Protein AF-A0A3L7U6W1-F1 (afdb_monomer_lite)

Structure (mmCIF, N/CA/C/O backbone):
data_AF-A0A3L7U6W1-F1
#
_entry.id   AF-A0A3L7U6W1-F1
#
loop_
_atom_site.group_PDB
_atom_site.id
_atom_site.type_symbol
_atom_site.label_atom_id
_atom_site.label_alt_id
_atom_site.label_comp_id
_atom_site.label_asym_id
_atom_site.label_entity_id
_atom_site.label_seq_id
_atom_site.pdbx_PDB_ins_code
_atom_site.Cartn_x
_atom_site.Cartn_y
_atom_site.Cartn_z
_atom_site.occupancy
_atom_site.B_iso_or_equiv
_atom_site.auth_seq_id
_atom_site.auth_comp_id
_atom_site.auth_asym_id
_atom_site.auth_atom_id
_atom_site.pdbx_PDB_model_num
ATOM 1 N N . MET A 1 1 ? 53.110 10.842 3.097 1.00 33.56 1 MET A N 1
ATOM 2 C CA . MET A 1 1 ? 52.884 10.777 1.639 1.00 33.56 1 MET A CA 1
ATOM 3 C C . MET A 1 1 ? 51.856 9.676 1.442 1.00 33.56 1 MET A C 1
ATOM 5 O O . MET A 1 1 ? 52.177 8.531 1.708 1.00 33.56 1 MET A O 1
ATOM 9 N N . TRP A 1 2 ? 50.592 10.032 1.213 1.00 34.84 2 TRP A N 1
ATOM 10 C CA . TRP A 1 2 ? 49.479 9.076 1.229 1.00 34.84 2 TRP A CA 1
ATOM 11 C C . TRP A 1 2 ? 49.494 8.259 -0.066 1.00 34.84 2 TRP A C 1
ATOM 13 O O . TRP A 1 2 ? 49.250 8.805 -1.141 1.00 34.84 2 TRP A O 1
ATOM 23 N N . GLU A 1 3 ? 49.845 6.980 0.036 1.00 39.75 3 GLU A N 1
ATOM 24 C CA . GLU A 1 3 ? 49.881 6.051 -1.092 1.00 39.75 3 GLU A CA 1
ATOM 25 C C . GLU A 1 3 ? 48.458 5.775 -1.594 1.00 39.75 3 GLU A C 1
ATOM 27 O O . GLU A 1 3 ? 47.601 5.240 -0.889 1.00 39.75 3 GLU A O 1
ATOM 32 N N . TYR A 1 4 ? 48.198 6.165 -2.841 1.00 46.78 4 TYR A N 1
ATOM 33 C CA . TYR A 1 4 ? 47.002 5.777 -3.575 1.00 46.78 4 TYR A CA 1
ATOM 34 C C . TYR A 1 4 ? 47.103 4.289 -3.935 1.00 46.78 4 TYR A C 1
ATOM 36 O O . TYR A 1 4 ? 47.805 3.910 -4.872 1.00 46.78 4 TYR A O 1
ATOM 44 N N . HIS A 1 5 ? 46.381 3.431 -3.215 1.00 43.03 5 HIS A N 1
ATOM 45 C CA . HIS A 1 5 ? 46.199 2.035 -3.610 1.00 43.03 5 HIS A CA 1
ATOM 46 C C . HIS A 1 5 ? 45.215 1.933 -4.790 1.00 43.03 5 HIS A C 1
ATOM 48 O O . HIS A 1 5 ? 44.022 1.668 -4.615 1.00 43.03 5 HIS A O 1
ATOM 54 N N . ASP A 1 6 ? 45.715 2.106 -6.015 1.00 54.59 6 ASP A N 1
ATOM 55 C CA . ASP A 1 6 ? 45.001 1.752 -7.249 1.00 54.59 6 ASP A CA 1
ATOM 56 C C . ASP A 1 6 ? 45.091 0.234 -7.499 1.00 54.59 6 ASP A C 1
ATOM 58 O O . ASP A 1 6 ? 45.795 -0.275 -8.370 1.00 54.59 6 ASP A O 1
ATOM 62 N N . GLY A 1 7 ? 44.362 -0.529 -6.684 1.00 49.72 7 GLY A N 1
ATOM 63 C CA . GLY A 1 7 ? 44.197 -1.967 -6.873 1.00 49.72 7 GLY A CA 1
ATOM 64 C C . GLY A 1 7 ? 43.181 -2.282 -7.975 1.00 49.72 7 GLY A C 1
ATOM 65 O O . GLY A 1 7 ? 42.085 -1.719 -8.008 1.00 49.72 7 GLY A O 1
ATOM 66 N N . ARG A 1 8 ? 43.482 -3.269 -8.832 1.00 55.50 8 ARG A N 1
ATOM 67 C CA . ARG A 1 8 ? 42.534 -3.848 -9.812 1.00 55.50 8 ARG A CA 1
ATOM 68 C C . ARG A 1 8 ? 41.198 -4.268 -9.180 1.00 55.50 8 ARG A C 1
ATOM 70 O O . ARG A 1 8 ? 40.168 -4.186 -9.839 1.00 55.50 8 ARG A O 1
ATOM 77 N N . ILE A 1 9 ? 41.209 -4.646 -7.900 1.00 57.00 9 ILE A N 1
ATOM 78 C CA . ILE A 1 9 ? 40.016 -4.962 -7.102 1.00 57.00 9 ILE A CA 1
ATOM 79 C C . ILE A 1 9 ? 39.192 -3.700 -6.817 1.00 57.00 9 ILE A C 1
ATOM 81 O O . ILE A 1 9 ? 37.985 -3.719 -7.014 1.00 57.00 9 ILE A O 1
ATOM 85 N N . CYS A 1 10 ? 39.815 -2.576 -6.453 1.00 53.12 10 CYS A N 1
ATOM 86 C CA . CYS A 1 10 ? 39.125 -1.294 -6.275 1.00 53.12 10 CYS A CA 1
ATOM 87 C C . CYS A 1 10 ? 38.549 -0.767 -7.600 1.00 53.12 10 CYS A C 1
ATOM 89 O O . CYS A 1 10 ? 37.440 -0.238 -7.626 1.00 53.12 10 CYS A O 1
ATOM 91 N N . ALA A 1 11 ? 39.252 -0.955 -8.721 1.00 56.72 11 ALA A N 1
ATOM 92 C CA . ALA A 1 11 ? 38.746 -0.616 -10.053 1.00 56.72 11 ALA A CA 1
ATOM 93 C C . ALA A 1 11 ? 37.592 -1.537 -10.507 1.00 56.72 11 ALA A C 1
ATOM 95 O O . ALA A 1 11 ? 36.643 -1.066 -11.136 1.00 56.72 11 ALA A O 1
ATOM 96 N N . TYR A 1 12 ? 37.643 -2.826 -10.155 1.00 55.25 12 TYR A N 1
ATOM 97 C CA . TYR A 1 12 ? 36.556 -3.790 -10.344 1.00 55.25 12 TYR A CA 1
ATOM 98 C C . TYR A 1 12 ? 35.340 -3.407 -9.485 1.00 55.25 12 TYR A C 1
ATOM 100 O O . TYR A 1 12 ? 34.266 -3.203 -10.039 1.00 55.25 12 TYR A O 1
ATOM 108 N N . LEU A 1 13 ? 35.531 -3.141 -8.185 1.00 54.22 13 LEU A N 1
ATOM 109 C CA . LEU A 1 13 ? 34.529 -2.628 -7.235 1.00 54.22 13 LEU A CA 1
ATOM 110 C C . LEU A 1 13 ? 33.862 -1.322 -7.714 1.00 54.22 13 LEU A C 1
ATOM 112 O O . LEU A 1 13 ? 32.638 -1.197 -7.677 1.00 54.22 13 LEU A O 1
ATOM 116 N N . ARG A 1 14 ? 34.631 -0.382 -8.283 1.00 52.19 14 ARG A N 1
ATOM 117 C CA . ARG A 1 14 ? 34.103 0.861 -8.886 1.00 52.19 14 ARG A CA 1
ATOM 118 C C . ARG A 1 14 ? 33.220 0.626 -10.121 1.00 52.19 14 ARG A C 1
ATOM 120 O O . ARG A 1 14 ? 32.371 1.470 -10.408 1.00 52.19 14 ARG A O 1
ATOM 127 N N . ARG A 1 15 ? 33.363 -0.497 -10.843 1.00 51.34 15 ARG A N 1
ATOM 128 C CA . ARG A 1 15 ? 32.435 -0.869 -11.933 1.00 51.34 15 ARG A CA 1
ATOM 129 C C . ARG A 1 15 ? 31.076 -1.340 -11.405 1.00 51.34 15 ARG A C 1
ATOM 131 O O . ARG A 1 15 ? 30.082 -1.124 -12.087 1.00 51.34 15 ARG A O 1
ATOM 138 N N . PHE A 1 16 ? 31.003 -1.881 -10.187 1.00 48.75 16 PHE A N 1
ATOM 139 C CA . PHE A 1 16 ? 29.734 -2.300 -9.572 1.00 48.75 16 PHE A CA 1
ATOM 140 C C . PHE A 1 16 ? 28.896 -1.143 -9.023 1.00 48.75 16 PHE A C 1
ATOM 142 O O . PHE A 1 16 ? 27.691 -1.297 -8.834 1.00 48.75 16 PHE A O 1
ATOM 149 N N . GLY A 1 17 ? 29.508 0.019 -8.782 1.00 42.47 17 GLY A N 1
ATOM 150 C CA . GLY A 1 17 ? 28.837 1.197 -8.224 1.00 42.47 17 GLY A CA 1
ATOM 151 C C . GLY A 1 17 ? 28.196 2.136 -9.249 1.00 42.47 17 GLY A C 1
ATOM 152 O O . GLY A 1 17 ? 27.548 3.098 -8.850 1.00 42.47 17 GLY A O 1
ATOM 153 N N . ARG A 1 18 ? 28.367 1.910 -10.562 1.00 46.94 18 ARG A N 1
ATOM 154 C CA . ARG A 1 18 ? 27.728 2.754 -11.585 1.00 46.94 18 ARG A CA 1
ATOM 155 C C . ARG A 1 18 ? 26.300 2.269 -11.830 1.00 46.94 18 ARG A C 1
ATOM 157 O O . ARG A 1 18 ? 26.171 1.230 -12.475 1.00 46.94 18 ARG A O 1
ATOM 164 N N . PRO A 1 19 ? 25.256 2.976 -11.355 1.00 52.69 19 PRO A N 1
ATOM 165 C CA . PRO A 1 19 ? 23.876 2.527 -11.522 1.00 52.69 19 PRO A CA 1
ATOM 166 C C . PRO A 1 19 ? 23.608 2.212 -12.997 1.00 52.69 19 PRO A C 1
ATOM 168 O O . PRO A 1 19 ? 24.018 2.997 -13.858 1.00 52.69 19 PRO A O 1
ATOM 171 N N . TYR A 1 20 ? 22.946 1.079 -13.280 1.00 52.94 20 TYR A N 1
ATOM 172 C CA . TYR A 1 20 ? 22.686 0.571 -14.645 1.00 52.94 20 TYR A CA 1
ATOM 173 C C . TYR A 1 20 ? 22.117 1.644 -15.596 1.00 52.94 20 TYR A C 1
ATOM 175 O O . TYR A 1 20 ? 22.323 1.591 -16.803 1.00 52.94 20 TYR A O 1
ATOM 183 N N . TYR A 1 21 ? 21.469 2.668 -15.038 1.00 57.53 21 TYR A N 1
ATOM 184 C CA . TYR A 1 21 ? 21.153 3.942 -15.672 1.00 57.53 21 TYR A CA 1
ATOM 185 C C . TYR A 1 21 ? 21.467 5.060 -14.680 1.00 57.53 21 TYR A C 1
ATOM 187 O O . TYR A 1 21 ? 21.059 4.938 -13.532 1.00 57.53 21 TYR A O 1
ATOM 195 N N . GLY A 1 22 ? 22.113 6.156 -15.106 1.00 63.94 22 GLY A N 1
ATOM 196 C CA . GLY A 1 22 ? 22.434 7.323 -14.265 1.00 63.94 22 GLY A CA 1
ATOM 197 C C . GLY A 1 22 ? 21.275 7.743 -13.351 1.00 63.94 22 GLY A C 1
ATOM 198 O O . GLY A 1 22 ? 20.362 8.466 -13.777 1.00 63.94 22 GLY A O 1
ATOM 199 N N . TRP A 1 23 ? 21.301 7.225 -12.121 1.00 75.25 23 TRP A N 1
ATOM 200 C CA . TRP A 1 23 ? 20.225 7.353 -11.153 1.00 75.25 23 TRP A CA 1
ATOM 201 C C . TRP A 1 23 ? 20.165 8.796 -10.672 1.00 75.25 23 TRP A C 1
ATOM 203 O O . TRP A 1 23 ? 21.189 9.462 -10.511 1.00 75.25 23 TRP A O 1
ATOM 213 N N . ARG A 1 24 ? 18.946 9.301 -10.502 1.00 80.56 24 ARG A N 1
ATOM 214 C CA . ARG A 1 24 ? 18.697 10.644 -9.985 1.00 80.56 24 ARG A CA 1
ATOM 215 C C . ARG A 1 24 ? 17.486 10.565 -9.076 1.00 80.56 24 ARG A C 1
ATOM 217 O O . ARG A 1 24 ? 16.454 10.066 -9.512 1.00 80.56 24 ARG A O 1
ATOM 224 N N . TRP A 1 25 ? 17.603 11.109 -7.870 1.00 80.81 25 TRP A N 1
ATOM 225 C CA . TRP A 1 25 ? 16.583 11.008 -6.822 1.00 80.81 25 TRP A CA 1
ATOM 226 C C . TRP A 1 25 ? 15.169 11.378 -7.304 1.00 80.81 25 TRP A C 1
ATOM 228 O O . TRP A 1 25 ? 14.216 10.666 -7.014 1.00 80.81 25 TRP A O 1
ATOM 238 N N . TYR A 1 26 ? 15.036 12.431 -8.117 1.00 81.06 26 TYR A N 1
ATOM 239 C CA . TYR A 1 26 ? 13.744 12.936 -8.594 1.00 81.06 26 TYR A CA 1
ATOM 240 C C . TYR A 1 26 ? 13.075 12.037 -9.650 1.00 81.06 26 TYR A C 1
ATOM 242 O O . TYR A 1 26 ? 11.933 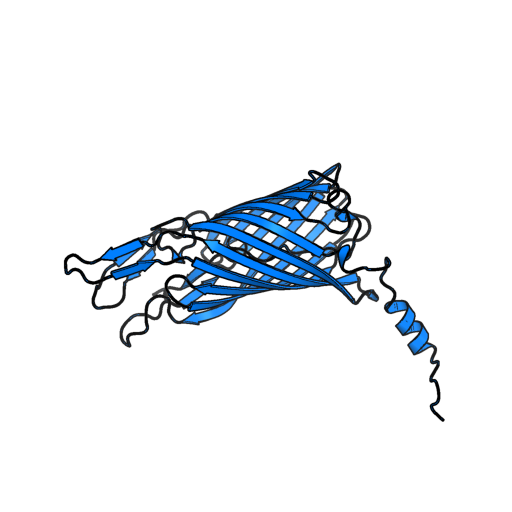12.280 -10.032 1.00 81.06 26 TYR A O 1
ATOM 250 N N . ARG A 1 27 ? 13.771 11.018 -10.174 1.00 83.50 27 ARG A N 1
ATOM 251 C CA . ARG A 1 27 ? 13.204 10.056 -11.137 1.00 83.50 27 ARG A CA 1
ATOM 252 C C . ARG A 1 27 ? 12.401 8.951 -10.468 1.00 83.50 27 ARG A C 1
ATOM 254 O O . ARG A 1 27 ? 11.452 8.477 -11.084 1.00 83.50 27 ARG A O 1
ATOM 261 N N . ASP A 1 28 ? 12.805 8.576 -9.260 1.00 86.88 28 ASP A N 1
ATOM 262 C CA . ASP A 1 28 ? 12.274 7.446 -8.494 1.00 86.88 28 ASP A CA 1
ATOM 263 C C . ASP A 1 28 ? 11.617 7.932 -7.187 1.00 86.88 28 ASP A C 1
ATOM 265 O O . ASP A 1 28 ? 11.544 7.218 -6.187 1.00 86.88 28 ASP A O 1
ATOM 269 N N . PHE A 1 29 ? 11.155 9.186 -7.220 1.00 90.94 29 PHE A N 1
ATOM 270 C CA . PHE A 1 29 ? 10.352 9.841 -6.200 1.00 90.94 29 PHE A CA 1
ATOM 271 C C . PHE A 1 29 ? 8.928 10.033 -6.718 1.00 90.94 29 PHE A C 1
ATOM 273 O O . PHE A 1 29 ? 8.723 10.470 -7.855 1.00 90.94 29 PHE A O 1
ATOM 280 N N . THR A 1 30 ? 7.957 9.768 -5.858 1.00 91.69 30 THR A N 1
ATOM 281 C CA . THR A 1 30 ? 6.541 10.058 -6.080 1.00 91.69 30 THR A CA 1
ATOM 282 C C . THR A 1 30 ? 5.963 10.665 -4.817 1.00 91.69 30 THR A C 1
ATOM 284 O O . THR A 1 30 ? 6.315 10.251 -3.717 1.00 91.69 30 THR A O 1
ATOM 287 N N . ALA A 1 31 ? 5.088 11.647 -4.974 1.00 93.94 31 ALA A N 1
ATOM 288 C CA . ALA A 1 31 ? 4.303 12.192 -3.876 1.00 93.94 31 ALA A CA 1
ATOM 289 C C . ALA A 1 31 ? 2.836 12.182 -4.268 1.00 93.94 31 ALA A C 1
ATOM 291 O O . ALA A 1 31 ? 2.521 12.227 -5.454 1.00 93.94 31 ALA A O 1
ATOM 292 N N . SER A 1 32 ? 1.939 12.131 -3.302 1.00 95.00 32 SER A N 1
ATOM 293 C CA . SER A 1 32 ? 0.517 12.105 -3.570 1.00 95.00 32 SER A CA 1
ATOM 294 C C . SER A 1 32 ? -0.281 12.710 -2.433 1.00 95.00 32 SER A C 1
ATOM 296 O O . SER A 1 32 ? 0.154 12.696 -1.284 1.00 95.00 32 SER A O 1
ATOM 298 N N . ALA A 1 33 ? -1.448 13.231 -2.786 1.00 95.69 33 ALA A N 1
ATOM 299 C CA . ALA A 1 33 ? -2.471 13.665 -1.856 1.00 95.69 33 ALA A CA 1
ATOM 300 C C . ALA A 1 33 ? -3.839 13.250 -2.401 1.00 95.69 33 ALA A C 1
ATOM 302 O O . ALA A 1 33 ? -4.055 13.231 -3.620 1.00 95.69 33 ALA A O 1
ATOM 303 N N . GLY A 1 34 ? -4.760 12.918 -1.507 1.00 94.62 34 GLY A N 1
ATOM 304 C CA . GLY A 1 34 ? -6.065 12.413 -1.886 1.00 94.62 34 GLY A CA 1
ATOM 305 C C . GLY A 1 34 ? -7.019 12.247 -0.721 1.00 94.62 34 GLY A C 1
ATOM 306 O O . GLY A 1 34 ? -6.786 12.719 0.393 1.00 94.62 34 GLY A O 1
ATOM 307 N N . ILE A 1 35 ? -8.116 11.561 -1.012 1.00 94.69 35 ILE A N 1
ATOM 308 C CA . ILE A 1 35 ? -9.139 11.204 -0.035 1.00 94.69 35 ILE A CA 1
ATOM 309 C C . ILE A 1 35 ? -9.087 9.708 0.234 1.00 94.69 35 ILE A C 1
ATOM 311 O O . ILE A 1 35 ? -8.790 8.903 -0.649 1.00 94.69 35 ILE A O 1
ATOM 315 N N . THR A 1 36 ? -9.384 9.330 1.469 1.00 94.25 36 THR A N 1
ATOM 316 C CA . THR A 1 36 ? -9.506 7.932 1.870 1.00 94.25 36 THR A CA 1
ATOM 317 C C . THR A 1 36 ? -10.732 7.748 2.736 1.00 94.25 36 THR A C 1
ATOM 319 O O . THR A 1 36 ? -11.102 8.611 3.535 1.00 94.25 36 THR A O 1
ATOM 322 N N . SER A 1 37 ? -11.358 6.593 2.583 1.00 93.25 37 SER A N 1
ATOM 323 C CA . SER A 1 37 ? -12.383 6.119 3.479 1.00 93.25 37 SER A CA 1
ATOM 324 C C . SER A 1 37 ? -12.102 4.675 3.842 1.00 93.25 37 SER A C 1
ATOM 326 O O . SER A 1 37 ? -11.728 3.875 2.986 1.00 93.25 37 SER A O 1
ATOM 328 N N . PHE A 1 38 ? -12.216 4.340 5.121 1.00 92.12 38 PHE A N 1
ATOM 329 C CA . PHE A 1 38 ? -11.876 3.004 5.582 1.00 92.12 38 PHE A CA 1
ATOM 330 C C . PHE A 1 38 ? -12.586 2.616 6.869 1.00 92.12 38 PHE A C 1
ATOM 332 O O . PHE A 1 38 ? -12.878 3.441 7.739 1.00 92.12 38 PHE A O 1
ATOM 339 N N . GLN A 1 39 ? -12.752 1.316 7.044 1.00 90.00 39 GLN A N 1
ATOM 340 C CA . GLN A 1 39 ? -13.212 0.705 8.273 1.00 90.00 39 GLN A CA 1
ATOM 341 C C . GLN A 1 39 ? -12.333 -0.497 8.596 1.00 90.00 39 GLN A C 1
ATOM 343 O O . GLN A 1 39 ? -12.032 -1.282 7.710 1.00 90.00 39 GLN A O 1
ATOM 348 N N . ASN A 1 40 ? 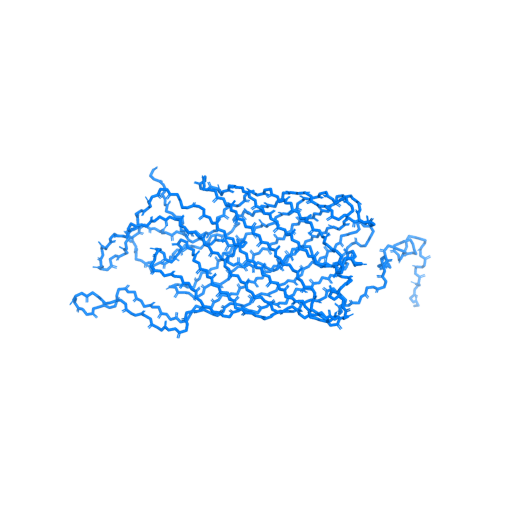-11.955 -0.636 9.863 1.00 84.44 40 ASN A N 1
ATOM 349 C CA . ASN A 1 40 ? -11.225 -1.784 10.398 1.00 84.44 40 ASN A CA 1
ATOM 350 C C . ASN A 1 40 ? -12.005 -2.347 11.596 1.00 84.44 40 ASN A C 1
ATOM 352 O O . ASN A 1 40 ? -12.867 -1.651 12.148 1.00 84.44 40 ASN A O 1
ATOM 356 N N . SER A 1 41 ? -11.667 -3.554 12.060 1.00 75.62 41 SER A N 1
ATOM 357 C CA . SER A 1 41 ? -12.314 -4.155 13.240 1.00 75.62 41 SER A CA 1
ATOM 358 C C . SER A 1 41 ? -12.123 -3.318 14.512 1.00 75.62 41 SER A C 1
ATOM 360 O O . SER A 1 41 ? -13.004 -3.287 15.367 1.00 75.62 41 SER A O 1
ATOM 362 N N . THR A 1 42 ? -11.062 -2.504 14.582 1.00 72.19 42 THR A N 1
ATOM 363 C CA . THR A 1 42 ? -10.850 -1.513 15.656 1.00 72.19 42 THR A CA 1
ATOM 364 C C . THR A 1 42 ? -11.955 -0.464 15.775 1.00 72.19 42 THR A C 1
ATOM 366 O O . THR A 1 42 ? -12.054 0.205 16.797 1.00 72.19 42 THR A O 1
ATOM 369 N N . ASN A 1 43 ? -12.777 -0.286 14.739 1.00 68.50 43 ASN A N 1
ATOM 370 C CA . ASN A 1 43 ? -13.912 0.636 14.771 1.00 68.50 43 ASN A CA 1
ATOM 371 C C . ASN A 1 43 ? -15.187 -0.030 15.319 1.00 68.50 43 ASN A C 1
ATOM 373 O O . ASN A 1 43 ? -16.243 0.600 15.316 1.00 68.50 43 ASN A O 1
ATOM 377 N N . LEU A 1 44 ? -15.105 -1.301 15.745 1.00 67.62 44 LEU A N 1
ATOM 378 C CA . LEU A 1 44 ? -16.179 -2.077 16.379 1.00 67.62 44 LEU A CA 1
ATOM 379 C C . LEU A 1 44 ? -17.474 -2.170 15.553 1.00 67.62 44 LEU A C 1
ATOM 381 O O . LEU A 1 44 ? -18.556 -2.367 16.098 1.00 67.62 44 LEU A O 1
ATOM 385 N N . GLY A 1 45 ? -17.386 -1.973 14.234 1.00 64.12 45 GLY A N 1
ATOM 386 C CA . GLY A 1 45 ? -18.558 -1.903 13.356 1.00 64.12 45 GLY A CA 1
ATOM 387 C C . GLY A 1 45 ? -19.429 -0.650 13.534 1.00 64.12 45 GLY A C 1
ATOM 388 O O . GLY A 1 45 ? -20.491 -0.575 12.927 1.00 64.12 45 GLY A O 1
ATOM 389 N N . LEU A 1 46 ? -19.003 0.328 14.342 1.00 67.50 46 LEU A N 1
ATOM 390 C CA . LEU A 1 46 ? -19.800 1.512 14.683 1.00 67.50 46 LEU A CA 1
ATOM 391 C C . LEU A 1 46 ? -19.736 2.610 13.613 1.00 67.50 46 LEU A C 1
ATOM 393 O O . LEU A 1 46 ? -20.697 3.360 13.439 1.00 67.50 46 LEU A O 1
ATOM 397 N N . HIS A 1 47 ? -18.596 2.744 12.927 1.00 71.88 47 HIS A N 1
ATOM 398 C CA . HIS A 1 47 ? -18.396 3.809 11.945 1.00 71.88 47 HIS A CA 1
ATOM 399 C C . HIS A 1 47 ? -17.317 3.496 10.901 1.00 71.88 47 HIS A C 1
ATOM 401 O O . HIS A 1 47 ? -16.304 2.847 11.190 1.00 71.88 47 HIS A O 1
ATOM 407 N N . GLY A 1 48 ? -17.520 4.034 9.697 1.00 80.31 48 GLY A N 1
ATOM 408 C CA . GLY A 1 48 ? -16.476 4.201 8.690 1.00 80.31 48 GLY A CA 1
ATOM 409 C C . GLY A 1 48 ? -15.744 5.524 8.904 1.00 80.31 48 GLY A C 1
ATOM 410 O O . GLY A 1 48 ? -16.346 6.524 9.281 1.00 80.31 48 GLY A O 1
ATOM 411 N N . ASN A 1 49 ? -14.439 5.545 8.669 1.00 86.44 49 ASN A N 1
ATOM 412 C CA . ASN A 1 49 ? -13.641 6.764 8.717 1.00 86.44 49 ASN A CA 1
ATOM 413 C C . ASN A 1 49 ? -13.614 7.385 7.327 1.00 86.44 49 ASN A C 1
ATOM 415 O O . ASN A 1 49 ? -13.490 6.672 6.331 1.00 86.44 49 ASN A O 1
ATOM 419 N N . TYR A 1 50 ? -13.688 8.708 7.262 1.00 90.69 50 TYR A N 1
ATOM 420 C CA . TYR A 1 50 ? -13.481 9.476 6.041 1.00 90.69 50 TYR A CA 1
ATOM 421 C C . TYR A 1 50 ? -12.489 10.597 6.321 1.00 90.69 50 TYR A C 1
ATOM 423 O O . TYR A 1 50 ? -12.551 11.231 7.379 1.00 90.69 50 TYR A O 1
ATOM 431 N N . GLY A 1 51 ? -11.578 10.832 5.384 1.00 91.25 51 GLY A N 1
ATOM 432 C CA . GLY A 1 51 ? -10.537 11.822 5.567 1.00 91.25 51 GLY A CA 1
ATOM 433 C C . GLY A 1 51 ? -9.635 12.026 4.365 1.00 91.25 51 GLY A C 1
ATOM 434 O O . GLY A 1 51 ? -9.915 11.581 3.250 1.00 91.25 51 GLY A O 1
ATOM 435 N N . THR A 1 52 ? -8.533 12.712 4.627 1.00 93.06 52 THR A N 1
ATOM 436 C CA . THR A 1 52 ? -7.457 12.968 3.676 1.00 93.06 52 THR A CA 1
ATOM 437 C C . THR A 1 52 ? -6.304 12.009 3.916 1.00 93.06 52 THR A C 1
ATOM 439 O O . THR A 1 52 ? -6.095 11.519 5.028 1.00 93.06 52 THR A O 1
ATOM 442 N N . ASN A 1 53 ? -5.563 11.712 2.854 1.00 94.69 53 ASN A N 1
ATOM 443 C CA . ASN A 1 53 ? -4.274 11.055 2.969 1.00 94.69 53 ASN A CA 1
ATOM 444 C C . ASN A 1 53 ? -3.242 11.752 2.086 1.00 94.69 53 ASN A C 1
ATOM 446 O O . ASN A 1 53 ? -3.562 12.213 0.989 1.00 94.69 53 ASN A O 1
ATOM 450 N N . GLU A 1 54 ? -2.003 11.786 2.558 1.00 95.81 54 GLU A N 1
ATOM 451 C CA . GLU A 1 54 ? -0.852 12.216 1.778 1.00 95.81 54 GLU A CA 1
ATOM 452 C C . GLU A 1 54 ? 0.264 11.192 1.913 1.00 95.81 54 GLU A C 1
ATOM 454 O O . GLU A 1 54 ? 0.516 10.693 3.009 1.00 95.81 54 GLU A O 1
ATOM 459 N N . TYR A 1 55 ? 0.976 10.897 0.829 1.00 95.81 55 TYR A N 1
ATOM 460 C CA . TYR A 1 55 ? 2.152 10.040 0.901 1.00 95.81 55 TYR A CA 1
ATOM 461 C C . TYR A 1 55 ? 3.299 10.530 0.029 1.00 95.81 55 TYR A C 1
ATOM 463 O O . TYR A 1 55 ? 3.111 11.187 -0.991 1.00 95.81 55 TYR A O 1
ATOM 471 N N . ALA A 1 56 ? 4.512 10.160 0.419 1.00 95.94 56 ALA A N 1
ATOM 472 C CA . ALA A 1 56 ? 5.706 10.273 -0.400 1.00 95.94 56 ALA A CA 1
ATOM 473 C C . ALA A 1 56 ? 6.396 8.913 -0.440 1.00 95.94 56 ALA A C 1
ATOM 475 O O . ALA A 1 56 ? 6.529 8.258 0.589 1.00 95.94 56 ALA A O 1
ATOM 476 N N . ASN A 1 57 ? 6.826 8.482 -1.621 1.00 94.62 57 ASN A N 1
ATOM 477 C CA . ASN A 1 57 ? 7.523 7.221 -1.831 1.00 94.62 57 ASN A CA 1
ATOM 478 C C . ASN A 1 57 ? 8.770 7.466 -2.674 1.00 94.62 57 ASN A C 1
ATOM 480 O O . ASN A 1 57 ? 8.695 8.023 -3.775 1.00 94.62 57 ASN A O 1
ATOM 484 N N . TRP A 1 58 ? 9.913 7.062 -2.140 1.00 93.69 58 TRP A N 1
ATOM 485 C CA . TRP A 1 58 ? 11.224 7.288 -2.714 1.00 93.69 58 TRP A CA 1
ATOM 486 C C . TRP A 1 58 ? 12.035 6.003 -2.735 1.00 93.69 58 TRP A C 1
ATOM 488 O O . TRP A 1 58 ? 11.856 5.108 -1.913 1.00 93.69 58 TRP A O 1
ATOM 498 N N . SER A 1 59 ? 12.958 5.911 -3.684 1.00 90.50 59 SER A N 1
ATOM 499 C CA . SER A 1 59 ? 13.819 4.743 -3.813 1.00 90.50 59 SER A CA 1
ATOM 500 C C . SER A 1 59 ? 15.151 5.071 -4.469 1.00 90.50 59 SER A C 1
ATOM 502 O O . SER A 1 59 ? 15.306 6.051 -5.207 1.00 90.50 59 SER A O 1
ATOM 504 N N . MET A 1 60 ? 16.136 4.232 -4.168 1.00 89.62 60 MET A N 1
ATOM 505 C CA . MET A 1 60 ? 17.501 4.370 -4.648 1.00 89.62 60 MET A CA 1
ATOM 506 C C . MET A 1 60 ? 18.140 3.003 -4.915 1.00 89.62 60 MET A C 1
ATOM 508 O O . MET A 1 60 ? 17.746 2.005 -4.306 1.00 89.62 60 MET A O 1
ATOM 512 N N . PRO A 1 61 ? 19.148 2.925 -5.799 1.00 87.06 61 PRO A N 1
ATOM 513 C CA . PRO A 1 61 ? 19.973 1.734 -5.931 1.00 87.06 61 PRO A CA 1
ATOM 514 C C . PRO A 1 61 ? 20.717 1.488 -4.617 1.00 87.06 61 PRO A C 1
ATOM 516 O O . PRO A 1 61 ? 21.526 2.316 -4.203 1.00 87.06 61 PRO A O 1
ATOM 519 N N . PHE A 1 62 ? 20.473 0.343 -3.983 1.00 86.12 62 PHE A N 1
ATOM 520 C CA . PHE A 1 62 ? 21.239 -0.078 -2.811 1.00 86.12 62 PHE A CA 1
ATOM 521 C C . PHE A 1 62 ? 22.410 -0.959 -3.234 1.00 86.12 62 PHE A C 1
ATOM 523 O O . PHE A 1 62 ? 23.567 -0.645 -2.961 1.00 86.12 62 PHE A O 1
ATOM 530 N N . TRP A 1 63 ? 22.114 -2.018 -3.994 1.00 80.88 63 TRP A N 1
ATOM 531 C CA . TRP A 1 63 ? 23.118 -2.914 -4.551 1.00 80.88 63 TRP A CA 1
ATOM 532 C C . TRP A 1 63 ? 22.902 -3.114 -6.044 1.00 80.88 63 TRP A C 1
ATOM 534 O O . TRP A 1 63 ? 22.223 -4.024 -6.515 1.00 80.88 63 TRP A O 1
ATOM 544 N N . ASN A 1 64 ? 23.561 -2.257 -6.811 1.00 73.19 64 ASN A N 1
ATOM 545 C CA . ASN A 1 64 ? 23.436 -2.213 -8.258 1.00 73.19 64 ASN A CA 1
ATOM 546 C C . ASN A 1 64 ? 23.883 -3.510 -8.967 1.00 73.19 64 ASN A C 1
ATOM 548 O O . ASN A 1 64 ? 23.224 -3.933 -9.909 1.00 73.19 64 ASN A O 1
ATOM 552 N N . ALA A 1 65 ? 24.936 -4.182 -8.485 1.00 67.19 65 ALA A N 1
ATOM 553 C CA . ALA A 1 65 ? 25.420 -5.448 -9.056 1.00 67.19 65 ALA A CA 1
ATOM 554 C C . ALA A 1 65 ? 24.360 -6.563 -9.099 1.00 67.19 65 ALA A C 1
ATOM 556 O O . ALA A 1 65 ? 24.344 -7.346 -10.043 1.00 67.19 65 ALA A O 1
ATOM 557 N N . PHE A 1 66 ? 23.480 -6.610 -8.095 1.00 73.56 66 PHE A N 1
ATOM 558 C CA . PHE A 1 66 ? 22.409 -7.604 -7.981 1.00 73.56 66 PHE A CA 1
ATOM 559 C C . PHE A 1 66 ? 21.030 -7.037 -8.346 1.00 73.56 66 PHE A C 1
ATOM 561 O O . PHE A 1 66 ? 20.022 -7.714 -8.171 1.00 73.56 66 PHE A O 1
ATOM 568 N N . GLY A 1 67 ? 20.965 -5.791 -8.835 1.00 79.69 67 GLY A N 1
ATOM 569 C CA . GLY A 1 67 ? 19.701 -5.133 -9.171 1.00 79.69 67 GLY A CA 1
ATOM 570 C C . GLY A 1 67 ? 18.810 -4.826 -7.962 1.00 79.69 67 GLY A C 1
ATOM 571 O O . GLY A 1 67 ? 17.604 -4.674 -8.129 1.00 79.69 67 GLY A O 1
ATOM 572 N N . ILE A 1 68 ? 19.382 -4.725 -6.757 1.00 87.50 68 ILE A N 1
ATOM 573 C CA . ILE A 1 68 ? 18.623 -4.494 -5.523 1.00 87.50 68 ILE A CA 1
ATOM 574 C C . ILE A 1 68 ? 18.461 -2.988 -5.286 1.00 87.50 68 ILE A C 1
ATOM 576 O O . ILE A 1 68 ? 19.441 -2.245 -5.142 1.00 87.50 68 ILE A O 1
ATOM 580 N N . GLY A 1 69 ? 17.210 -2.544 -5.226 1.00 90.94 69 GLY A N 1
ATOM 581 C CA . GLY A 1 69 ? 16.799 -1.219 -4.784 1.00 90.94 69 GLY A CA 1
ATOM 582 C C . GLY A 1 69 ? 16.427 -1.208 -3.304 1.00 90.94 69 GLY A C 1
ATOM 583 O O . GLY A 1 69 ? 15.998 -2.217 -2.748 1.00 90.94 69 GLY A O 1
ATOM 584 N N . TRP A 1 70 ? 16.582 -0.048 -2.678 1.00 93.44 70 TRP A N 1
ATOM 585 C CA . TRP A 1 70 ? 15.997 0.262 -1.378 1.00 93.44 70 TRP A CA 1
ATOM 586 C C . TRP A 1 70 ? 14.911 1.315 -1.560 1.00 93.44 70 TRP A C 1
ATOM 588 O O . TRP A 1 70 ? 15.071 2.233 -2.368 1.00 93.44 70 TRP A O 1
ATOM 598 N N . GLN A 1 71 ? 13.811 1.173 -0.830 1.00 94.50 71 GLN A N 1
ATOM 599 C CA . GLN A 1 71 ? 12.708 2.124 -0.823 1.00 94.50 71 GLN A CA 1
ATOM 600 C C . GLN A 1 71 ? 12.408 2.625 0.582 1.00 94.50 71 GLN A C 1
ATOM 602 O O . GLN A 1 71 ? 12.556 1.892 1.558 1.00 94.50 71 GLN A O 1
ATOM 607 N N . LEU A 1 72 ? 11.937 3.866 0.639 1.00 96.00 72 LEU A N 1
ATOM 608 C CA . LEU A 1 72 ? 11.458 4.546 1.826 1.00 96.00 72 LEU A CA 1
ATOM 609 C C . LEU A 1 72 ? 10.214 5.350 1.454 1.00 96.00 72 LEU A C 1
ATOM 611 O O . LEU A 1 72 ? 10.249 6.188 0.551 1.00 96.00 72 LEU A O 1
ATOM 615 N N . GLY A 1 73 ? 9.128 5.120 2.176 1.00 96.06 73 GLY A N 1
ATOM 616 C CA . GLY A 1 73 ? 7.874 5.816 1.983 1.00 96.06 73 GLY A CA 1
ATOM 617 C C . GLY A 1 73 ? 7.217 6.182 3.300 1.00 96.06 73 GLY A C 1
ATOM 618 O O . GLY A 1 73 ? 7.352 5.470 4.291 1.00 96.06 73 GLY A O 1
ATOM 619 N N . VAL A 1 74 ? 6.509 7.301 3.300 1.00 97.00 74 VAL A N 1
ATOM 620 C CA . VAL A 1 74 ? 5.751 7.802 4.448 1.00 97.00 74 VAL A CA 1
ATOM 621 C C . VAL A 1 74 ? 4.354 8.185 3.998 1.00 97.00 74 VAL A C 1
ATOM 623 O O . VAL A 1 74 ? 4.197 8.708 2.893 1.00 97.00 74 VAL A O 1
ATOM 626 N N . ARG A 1 75 ? 3.344 7.913 4.824 1.00 96.75 75 ARG A N 1
ATOM 627 C CA . ARG A 1 75 ? 1.954 8.310 4.576 1.00 96.75 75 ARG A CA 1
ATOM 628 C C . ARG A 1 75 ? 1.333 8.870 5.849 1.00 96.75 75 ARG A C 1
ATOM 630 O O . ARG A 1 75 ? 1.443 8.261 6.907 1.00 96.75 75 ARG A O 1
ATOM 637 N N . GLY A 1 76 ? 0.682 10.018 5.737 1.00 95.12 76 GLY A N 1
ATOM 638 C CA . GLY A 1 76 ? -0.192 10.578 6.760 1.00 95.12 76 GLY A CA 1
ATOM 639 C C . GLY A 1 76 ? -1.647 10.366 6.364 1.00 95.12 76 GLY A C 1
ATOM 640 O O . GLY A 1 76 ? -1.993 10.494 5.191 1.00 95.12 76 GLY A O 1
ATOM 641 N N . VAL A 1 77 ? -2.494 10.023 7.328 1.00 93.12 77 VAL A N 1
ATOM 642 C CA . VAL A 1 77 ? -3.949 9.979 7.162 1.00 93.12 77 VAL A CA 1
ATOM 643 C C . VAL A 1 77 ? -4.572 10.775 8.295 1.00 93.12 77 VAL A C 1
ATOM 645 O O . VAL A 1 77 ? -4.318 10.487 9.465 1.00 93.12 77 VAL A O 1
ATOM 648 N N . GLN A 1 78 ? -5.399 11.756 7.949 1.00 91.81 78 GLN A N 1
ATOM 649 C CA . GLN A 1 78 ? -6.205 12.511 8.903 1.00 91.81 78 GLN A CA 1
ATOM 650 C C . GLN A 1 78 ? -7.672 12.243 8.583 1.00 91.81 78 GLN A C 1
ATOM 652 O O . GLN A 1 78 ? -8.138 12.553 7.487 1.00 91.81 78 GLN A O 1
ATOM 657 N N . ALA A 1 79 ? -8.401 11.631 9.512 1.00 87.88 79 ALA A N 1
ATOM 658 C CA . ALA A 1 79 ? -9.776 11.199 9.287 1.00 87.88 79 ALA A CA 1
ATOM 659 C C . ALA A 1 79 ? -10.690 11.518 10.470 1.00 87.88 79 ALA A C 1
ATOM 661 O O . ALA A 1 79 ? -10.236 11.770 11.580 1.00 87.88 79 ALA A O 1
ATOM 662 N N . ASN A 1 80 ? -12.001 11.482 10.224 1.00 79.94 80 ASN A N 1
ATOM 663 C CA . ASN A 1 80 ? -13.043 11.732 11.219 1.00 79.94 80 ASN A CA 1
ATOM 664 C C . ASN A 1 80 ? -12.910 13.098 11.919 1.00 79.94 80 ASN A C 1
ATOM 666 O O . ASN A 1 80 ? -12.756 13.199 13.131 1.00 79.94 80 ASN A O 1
ATOM 670 N N . PHE A 1 81 ? -12.992 14.176 11.142 1.00 78.25 81 PHE A N 1
ATOM 671 C CA . PHE A 1 81 ? -12.893 15.549 11.656 1.00 78.25 81 PHE A CA 1
ATOM 672 C C . PHE A 1 81 ? -14.047 15.965 12.592 1.00 78.25 81 PHE A C 1
ATOM 674 O O . PHE A 1 81 ? -14.016 17.061 13.149 1.00 78.25 81 PHE A O 1
ATOM 681 N N . GLN A 1 82 ? -15.069 15.120 12.760 1.00 71.56 82 GLN A N 1
ATOM 682 C CA . GLN A 1 82 ? -16.204 15.362 13.645 1.00 71.56 82 GLN A CA 1
ATOM 683 C C . GLN A 1 82 ? -16.023 14.606 14.962 1.00 71.56 82 GLN A C 1
ATOM 685 O O . GLN A 1 82 ? -15.811 13.395 14.976 1.00 71.56 82 GLN A O 1
ATOM 690 N N . SER A 1 83 ? -16.129 15.323 16.083 1.00 68.06 83 SER A N 1
ATOM 691 C CA . SER A 1 83 ? -16.113 14.687 17.399 1.00 68.06 83 SER A CA 1
ATOM 692 C C . SER A 1 83 ? -17.463 14.038 17.681 1.00 68.06 83 SER A C 1
ATOM 694 O O . SER A 1 83 ? -18.507 14.669 17.513 1.00 68.06 83 SER A O 1
ATOM 696 N N . THR A 1 84 ? -17.430 12.784 18.123 1.00 65.88 84 THR A N 1
ATOM 697 C CA . THR A 1 84 ? -18.613 12.049 18.577 1.00 65.88 84 THR A CA 1
ATOM 698 C C . THR A 1 84 ? -18.379 11.599 20.011 1.00 65.88 84 THR A C 1
ATOM 700 O O . THR A 1 84 ? -17.358 10.986 20.319 1.00 65.88 84 THR A O 1
ATOM 703 N N . GLU A 1 85 ? -19.323 11.900 20.899 1.00 70.19 85 GLU A N 1
ATOM 704 C CA . GLU A 1 85 ? -19.297 11.460 22.293 1.00 70.19 85 GLU A CA 1
ATOM 705 C C . GLU A 1 85 ? -20.513 10.570 22.563 1.00 70.19 85 GLU A C 1
ATOM 707 O O . GLU A 1 85 ? -21.656 10.991 22.389 1.00 70.19 85 GLU A O 1
ATOM 712 N N . LEU A 1 86 ? -20.270 9.338 23.008 1.00 65.88 86 LEU A N 1
ATOM 713 C CA . LEU A 1 86 ? -21.295 8.441 23.535 1.00 65.88 86 LEU A CA 1
ATOM 714 C C . LEU A 1 86 ? -21.278 8.544 25.057 1.00 65.88 86 LEU A C 1
ATOM 716 O O . LEU A 1 86 ? -20.264 8.246 25.692 1.00 65.88 86 LEU A O 1
ATOM 720 N N . LYS A 1 87 ? -22.404 8.956 25.641 1.00 74.25 87 LYS A N 1
ATOM 721 C CA . LYS A 1 87 ? -22.593 9.062 27.092 1.00 74.25 87 LYS A CA 1
ATOM 722 C C . LYS A 1 87 ? -23.550 7.978 27.580 1.00 74.25 87 LYS A C 1
ATOM 724 O O . LYS A 1 87 ? -24.485 7.615 26.870 1.00 74.25 87 LYS A O 1
ATOM 729 N N . ASN A 1 88 ? -23.315 7.456 28.779 1.00 70.62 88 ASN A N 1
ATOM 730 C CA . ASN A 1 88 ? -24.254 6.573 29.462 1.00 70.62 88 ASN A CA 1
ATOM 731 C C . ASN A 1 88 ? -25.508 7.360 29.891 1.00 70.62 88 ASN A C 1
ATOM 733 O O . ASN A 1 88 ? -25.483 8.589 29.963 1.00 70.62 88 ASN A O 1
ATOM 737 N N . ALA A 1 89 ? -26.580 6.658 30.264 1.00 66.69 89 ALA A N 1
ATOM 738 C CA . ALA A 1 89 ? -27.775 7.239 30.878 1.00 66.69 89 ALA A CA 1
ATOM 739 C C . ALA A 1 89 ? -27.461 8.060 32.149 1.00 66.69 89 ALA A C 1
ATOM 741 O O . ALA A 1 89 ? -28.185 9.000 32.464 1.00 66.69 89 ALA A O 1
ATOM 742 N N . SER A 1 90 ? -26.355 7.750 32.837 1.00 72.62 90 SER A N 1
ATOM 743 C CA . SER A 1 90 ? -25.840 8.496 33.997 1.00 72.62 90 SER A CA 1
ATOM 744 C C . SER A 1 90 ? -25.083 9.787 33.639 1.00 72.62 90 SER A C 1
ATOM 746 O O . SER A 1 90 ? -24.659 10.507 34.535 1.00 72.62 90 SER A O 1
ATOM 748 N N . GLY A 1 91 ? -24.885 10.085 32.349 1.00 66.38 91 GLY A N 1
ATOM 749 C CA . GLY A 1 91 ? -24.152 11.262 31.869 1.00 66.38 91 GLY A CA 1
ATOM 750 C C . GLY A 1 91 ? -22.636 11.077 31.707 1.00 66.38 91 GLY A C 1
ATOM 751 O O . GLY A 1 91 ? -21.997 11.941 31.105 1.00 66.38 91 GLY A O 1
ATOM 752 N N . ASP A 1 92 ? -22.071 9.956 32.167 1.00 71.44 92 ASP A N 1
ATOM 753 C CA . ASP A 1 92 ? -20.647 9.628 32.010 1.00 71.44 92 ASP A CA 1
ATOM 754 C C . ASP A 1 92 ? -20.292 9.302 30.555 1.00 71.44 92 ASP A C 1
ATOM 756 O O . ASP A 1 92 ? -20.985 8.526 29.892 1.00 71.44 92 ASP A O 1
ATOM 760 N N . THR A 1 93 ? -19.192 9.862 30.050 1.00 64.31 93 THR A N 1
ATOM 761 C CA . THR A 1 93 ? -18.699 9.578 28.696 1.00 64.31 93 THR A CA 1
ATOM 762 C C . THR A 1 93 ? -18.140 8.157 28.624 1.00 64.31 93 THR A C 1
ATOM 764 O O . THR A 1 93 ? -17.107 7.860 29.216 1.00 64.31 93 THR A O 1
ATOM 767 N N . LEU A 1 94 ? -18.818 7.287 27.874 1.00 62.69 94 LEU A N 1
ATOM 768 C CA . LEU A 1 94 ? -18.416 5.900 27.632 1.00 62.69 94 LEU A CA 1
ATOM 769 C C . LEU A 1 94 ? -17.352 5.810 26.539 1.00 62.69 94 LEU A C 1
ATOM 771 O O . LEU A 1 94 ? -16.398 5.050 26.663 1.00 62.69 94 LEU A O 1
ATOM 775 N N . LEU A 1 95 ? -17.521 6.585 25.464 1.00 64.06 95 LEU A N 1
ATOM 776 C CA . LEU A 1 95 ? -16.576 6.664 24.354 1.00 64.06 95 LEU A CA 1
ATOM 777 C C . LEU A 1 95 ? -16.518 8.104 23.849 1.00 64.06 95 LEU A C 1
ATOM 779 O O . LEU A 1 95 ? -17.551 8.713 23.567 1.00 64.06 95 LEU A O 1
ATOM 783 N N . LYS A 1 96 ? -15.305 8.633 23.700 1.00 65.56 96 LYS A N 1
ATOM 784 C CA . LYS A 1 96 ? -15.045 9.915 23.049 1.00 65.56 96 LYS A CA 1
ATOM 785 C C . LYS A 1 96 ? -14.208 9.671 21.805 1.00 65.56 96 LYS A C 1
ATOM 787 O O . LYS A 1 96 ? -13.145 9.068 21.889 1.00 65.56 96 LYS A O 1
ATOM 792 N N . GLN A 1 97 ? -14.692 10.145 20.666 1.00 66.38 97 GLN A N 1
ATOM 793 C CA . GLN A 1 97 ? -13.945 10.181 19.417 1.00 66.38 97 GLN A CA 1
ATOM 794 C C . GLN A 1 97 ? -13.529 11.618 19.113 1.00 66.38 97 GLN A C 1
ATOM 796 O O . GLN A 1 97 ? -14.357 12.535 19.108 1.00 66.38 97 GLN A O 1
ATOM 801 N N . ASN A 1 98 ? -12.243 11.785 18.826 1.00 72.19 98 ASN A N 1
ATOM 802 C CA . ASN A 1 98 ? -11.677 12.985 18.222 1.00 72.19 98 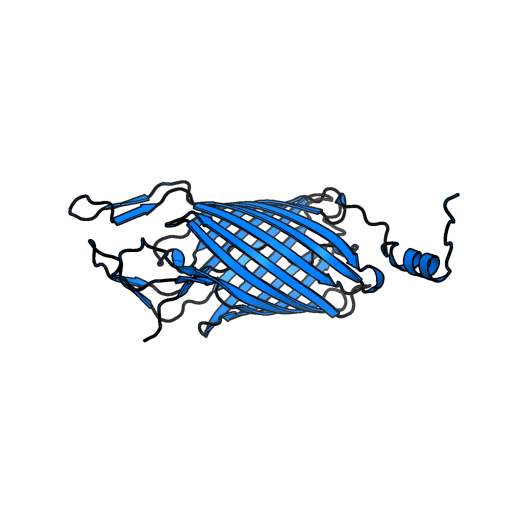ASN A CA 1
ATOM 803 C C . ASN A 1 98 ? -11.222 12.658 16.786 1.00 72.19 98 ASN A C 1
ATOM 805 O O . ASN A 1 98 ? -11.479 11.565 16.275 1.00 72.19 98 ASN A O 1
ATOM 809 N N . ALA A 1 99 ? -10.542 13.606 16.140 1.00 80.56 99 ALA A N 1
ATOM 810 C CA . ALA A 1 99 ? -9.894 13.368 14.856 1.00 80.56 99 ALA A CA 1
ATOM 811 C C . ALA A 1 99 ? -8.889 12.207 14.947 1.00 80.56 99 ALA A C 1
ATOM 813 O O . ALA A 1 99 ? -8.061 12.176 15.857 1.00 80.56 99 ALA A O 1
ATOM 814 N N . ARG A 1 100 ? -8.954 11.281 13.983 1.00 85.00 100 ARG A N 1
ATOM 815 C CA . ARG A 1 100 ? -7.973 10.209 13.803 1.00 85.00 100 ARG A CA 1
ATOM 816 C C . ARG A 1 100 ? -6.767 10.739 13.073 1.00 85.00 100 ARG A C 1
ATOM 818 O O . ARG A 1 100 ? -6.916 11.254 11.966 1.00 85.00 100 ARG A O 1
ATOM 825 N N . ASN A 1 101 ? -5.591 10.488 13.623 1.00 89.88 101 ASN A N 1
ATOM 826 C CA . ASN A 1 101 ? -4.342 10.716 12.915 1.00 89.88 101 ASN A CA 1
ATOM 827 C C . ASN A 1 101 ? -3.559 9.412 12.854 1.00 89.88 101 ASN A C 1
ATOM 829 O O . ASN A 1 101 ? -3.248 8.818 13.886 1.00 89.88 101 ASN A O 1
ATOM 833 N N . GLN A 1 102 ? -3.232 8.985 11.640 1.00 91.31 102 GLN A N 1
ATOM 834 C CA . GLN A 1 102 ? -2.407 7.811 11.396 1.00 91.31 102 GLN A CA 1
ATOM 835 C C . GLN A 1 102 ? -1.168 8.198 10.611 1.00 91.31 102 GLN A C 1
ATOM 837 O O . GLN A 1 102 ? -1.225 8.973 9.653 1.00 91.31 102 GLN A O 1
ATOM 842 N N . PHE A 1 103 ? -0.046 7.626 11.017 1.00 93.19 103 PHE A N 1
ATOM 843 C CA . PHE A 1 103 ? 1.230 7.776 10.349 1.00 93.19 103 PHE A CA 1
ATOM 844 C C . PHE A 1 103 ? 1.770 6.400 9.981 1.00 93.19 103 PHE A C 1
ATOM 846 O O . PHE A 1 103 ? 1.943 5.548 10.851 1.00 93.19 103 PHE A O 1
ATOM 853 N N . PHE A 1 104 ? 2.059 6.213 8.698 1.00 95.12 104 PHE A N 1
ATOM 854 C CA . PHE A 1 104 ? 2.644 5.003 8.148 1.00 95.12 104 PHE A CA 1
ATOM 855 C C . PHE A 1 104 ? 4.063 5.278 7.662 1.00 95.12 104 PHE A C 1
ATOM 857 O O . PHE A 1 104 ? 4.328 6.283 6.996 1.00 95.12 104 PHE A O 1
ATOM 864 N N . LEU A 1 105 ? 4.958 4.339 7.938 1.00 95.12 105 LEU A N 1
ATOM 865 C CA . LEU A 1 105 ? 6.326 4.306 7.441 1.00 95.12 105 LEU A CA 1
ATOM 866 C C . LEU A 1 105 ? 6.570 2.954 6.774 1.00 95.12 105 LEU A C 1
ATOM 868 O O . LEU A 1 105 ? 6.412 1.924 7.413 1.00 95.12 105 LEU A O 1
ATOM 872 N N . THR A 1 106 ? 7.012 2.963 5.522 1.00 96.00 106 THR A N 1
ATOM 873 C CA . THR A 1 106 ? 7.367 1.769 4.748 1.00 96.00 106 THR A CA 1
ATOM 874 C C . THR A 1 106 ? 8.833 1.850 4.356 1.00 96.00 106 THR A C 1
ATOM 876 O O . THR A 1 106 ? 9.254 2.817 3.725 1.00 96.00 106 THR A O 1
ATOM 879 N N . THR A 1 107 ? 9.626 0.830 4.665 1.00 96.25 107 THR A N 1
ATOM 880 C CA . THR A 1 107 ? 11.032 0.755 4.243 1.00 96.25 107 THR A CA 1
ATOM 881 C C . THR A 1 107 ? 11.406 -0.665 3.865 1.00 96.25 107 THR A C 1
ATOM 883 O O . THR A 1 107 ? 10.957 -1.611 4.501 1.00 96.25 107 THR A O 1
ATOM 886 N N . GLY A 1 108 ? 12.222 -0.855 2.832 1.00 94.25 108 GLY A N 1
ATOM 887 C CA . GLY A 1 108 ? 12.647 -2.206 2.479 1.00 94.25 108 GLY A CA 1
ATOM 888 C C . GLY A 1 108 ? 13.396 -2.330 1.173 1.00 94.25 108 GLY A C 1
ATOM 889 O O . GLY A 1 108 ? 13.747 -1.339 0.533 1.00 94.25 108 GLY A O 1
ATOM 890 N N . PHE A 1 109 ? 13.644 -3.576 0.789 1.00 94.81 109 PHE A N 1
ATOM 891 C CA . PHE A 1 109 ? 14.457 -3.923 -0.366 1.00 94.81 109 PHE A CA 1
ATOM 892 C C . PHE A 1 109 ? 13.624 -4.618 -1.428 1.00 94.81 109 PHE A C 1
ATOM 894 O O . PHE A 1 109 ? 12.717 -5.395 -1.131 1.00 94.81 109 PHE A O 1
ATOM 901 N N . PHE A 1 110 ? 13.957 -4.352 -2.683 1.00 94.38 110 PHE A N 1
ATOM 902 C CA . PHE A 1 110 ? 13.260 -4.932 -3.817 1.00 94.38 110 PHE A CA 1
ATOM 903 C C . PHE A 1 110 ? 14.193 -5.144 -5.002 1.00 94.38 110 PHE A C 1
ATOM 905 O O . PHE A 1 110 ? 15.246 -4.524 -5.118 1.00 94.38 110 PHE A O 1
ATOM 912 N N . THR A 1 111 ? 13.764 -6.000 -5.915 1.00 91.38 111 THR A N 1
ATOM 913 C CA . THR A 1 111 ? 14.333 -6.177 -7.244 1.00 91.38 111 THR A CA 1
ATOM 914 C C . THR A 1 111 ? 13.214 -6.082 -8.275 1.00 91.38 111 THR A C 1
ATOM 916 O O . THR A 1 111 ? 12.070 -6.463 -8.010 1.00 91.38 111 THR A O 1
ATOM 919 N N . ARG A 1 112 ? 13.524 -5.524 -9.445 1.00 88.06 112 ARG A N 1
ATOM 920 C CA . ARG A 1 112 ? 12.593 -5.372 -10.569 1.00 88.06 112 ARG A CA 1
ATOM 921 C C . ARG A 1 112 ? 13.043 -6.260 -11.722 1.00 88.06 112 ARG A C 1
ATOM 923 O O . ARG A 1 112 ? 14.236 -6.376 -11.985 1.00 88.06 112 ARG A O 1
ATOM 930 N N . ALA A 1 113 ? 12.081 -6.825 -12.445 1.00 83.50 113 ALA A N 1
ATOM 931 C CA . ALA A 1 113 ? 12.361 -7.567 -13.663 1.00 83.50 113 ALA A CA 1
ATOM 932 C C . ALA A 1 113 ? 12.938 -6.610 -14.717 1.00 83.50 113 ALA A C 1
ATOM 934 O O . ALA A 1 113 ? 12.377 -5.540 -14.977 1.00 83.50 113 ALA A O 1
ATOM 935 N N . PHE A 1 114 ? 14.064 -6.986 -15.318 1.00 69.25 114 PHE A N 1
ATOM 936 C CA . PHE A 1 114 ? 14.675 -6.217 -16.397 1.00 69.25 114 PHE A CA 1
ATOM 937 C C . PHE A 1 114 ? 13.966 -6.515 -17.725 1.00 69.25 114 PHE A C 1
ATOM 939 O O . PHE A 1 114 ? 13.493 -7.621 -17.959 1.00 69.25 114 PHE A O 1
ATOM 946 N N . GLU A 1 115 ? 13.852 -5.505 -18.590 1.00 67.81 115 GLU A N 1
ATOM 947 C CA . GLU A 1 115 ? 13.359 -5.662 -19.974 1.00 67.81 115 GLU A CA 1
ATOM 948 C C . GLU A 1 115 ? 11.923 -6.213 -20.113 1.00 67.81 115 GLU A C 1
ATOM 950 O O . GLU A 1 115 ? 11.534 -6.736 -21.156 1.00 67.81 115 GLU A O 1
ATOM 955 N N . GLY A 1 116 ? 11.097 -6.064 -19.072 1.00 69.19 116 GLY A N 1
ATOM 956 C CA . GLY A 1 116 ? 9.685 -6.462 -19.108 1.00 69.19 116 GLY A CA 1
ATOM 957 C C . GLY A 1 116 ? 9.463 -7.975 -19.079 1.00 69.19 116 GLY A C 1
ATOM 958 O O . GLY A 1 116 ? 8.368 -8.434 -19.411 1.00 69.19 116 GLY A O 1
ATOM 959 N N . ARG A 1 117 ? 10.484 -8.761 -18.707 1.00 83.44 117 ARG A N 1
ATOM 960 C CA . ARG A 1 117 ? 10.369 -10.206 -18.494 1.00 83.44 117 ARG A CA 1
ATOM 961 C C . ARG A 1 117 ? 11.227 -10.663 -17.320 1.00 83.44 117 ARG A C 1
ATOM 963 O O . ARG A 1 117 ? 12.395 -10.308 -17.234 1.00 83.44 117 ARG A O 1
ATOM 970 N N . GLY A 1 118 ? 10.670 -11.496 -16.449 1.00 88.56 118 GLY A N 1
ATOM 971 C CA . GLY A 1 118 ? 11.422 -12.134 -15.369 1.00 88.56 118 GLY A CA 1
ATOM 972 C C . GLY A 1 118 ? 10.784 -11.981 -13.998 1.00 88.56 118 GLY A C 1
ATOM 973 O O . GLY A 1 118 ? 9.661 -11.501 -13.859 1.00 88.56 118 GLY A O 1
ATOM 974 N N . LEU A 1 119 ? 11.519 -12.427 -12.983 1.00 90.75 119 LEU A N 1
ATOM 975 C CA . LEU A 1 119 ? 11.090 -12.346 -11.593 1.00 90.75 119 LEU A CA 1
ATOM 976 C C . LEU A 1 119 ? 11.334 -10.942 -11.041 1.00 90.75 119 LEU A C 1
ATOM 978 O O . LEU A 1 119 ? 12.400 -10.358 -11.243 1.00 90.75 119 LEU A O 1
ATOM 982 N N . GLN A 1 120 ? 10.351 -10.428 -10.315 1.00 93.06 120 GLN A N 1
ATOM 983 C CA . GLN A 1 120 ? 10.496 -9.260 -9.462 1.00 93.06 120 GLN A CA 1
ATOM 984 C C . GLN A 1 120 ? 9.931 -9.568 -8.082 1.00 93.06 120 GLN A C 1
ATOM 986 O O . GLN A 1 120 ? 9.086 -10.445 -7.919 1.00 93.06 120 GLN A O 1
ATOM 991 N N . GLY A 1 121 ? 10.412 -8.861 -7.075 1.00 94.31 121 GLY A N 1
ATOM 992 C CA . GLY A 1 121 ? 9.948 -9.095 -5.722 1.00 94.31 121 GLY A CA 1
ATOM 993 C C . GLY A 1 121 ? 10.737 -8.315 -4.697 1.00 94.31 121 GLY A C 1
ATOM 994 O O . GLY A 1 121 ? 11.711 -7.635 -5.016 1.00 94.31 121 GLY A O 1
ATOM 995 N N . GLY A 1 122 ? 10.310 -8.402 -3.452 1.00 95.06 122 GLY A N 1
ATOM 996 C CA . GLY A 1 122 ? 10.961 -7.713 -2.357 1.00 95.06 122 GLY A CA 1
ATOM 997 C C . GLY A 1 122 ? 10.270 -7.960 -1.034 1.00 95.06 122 GLY A C 1
ATOM 998 O O . GLY A 1 122 ? 9.300 -8.715 -0.944 1.00 95.06 122 GLY A O 1
ATOM 999 N N . VAL A 1 123 ? 10.789 -7.295 -0.013 1.00 95.94 123 VAL A N 1
ATOM 1000 C CA . VAL A 1 123 ? 10.245 -7.316 1.340 1.00 95.94 123 VAL A CA 1
ATOM 1001 C C . VAL A 1 123 ? 10.377 -5.918 1.924 1.00 95.94 123 VAL A C 1
ATOM 1003 O O . VAL A 1 123 ? 11.428 -5.281 1.808 1.00 95.94 123 VAL A O 1
ATOM 1006 N N . VAL A 1 124 ? 9.307 -5.452 2.556 1.00 95.69 124 VAL A N 1
ATOM 1007 C CA . VAL A 1 124 ? 9.245 -4.184 3.272 1.00 95.69 124 VAL A CA 1
ATOM 1008 C C . VAL A 1 124 ? 8.784 -4.394 4.703 1.00 95.69 124 VAL A C 1
ATOM 1010 O O . VAL A 1 124 ? 8.025 -5.309 5.009 1.00 95.69 124 VAL A O 1
ATOM 1013 N N . TYR A 1 125 ? 9.270 -3.528 5.575 1.00 95.25 125 TYR A N 1
ATOM 1014 C CA . TYR A 1 125 ? 8.787 -3.336 6.924 1.00 95.25 125 TYR A CA 1
ATOM 1015 C C . TYR A 1 125 ? 7.878 -2.111 6.929 1.00 95.25 125 TYR A C 1
ATOM 1017 O O . TYR A 1 125 ? 8.290 -1.028 6.500 1.00 95.25 125 TYR A O 1
ATOM 1025 N N . ASP A 1 126 ? 6.653 -2.304 7.398 1.00 93.50 126 ASP A N 1
ATOM 1026 C CA . ASP A 1 126 ? 5.649 -1.264 7.546 1.00 93.50 126 ASP A CA 1
ATOM 1027 C C . ASP A 1 126 ? 5.414 -1.012 9.045 1.00 93.50 126 ASP A C 1
ATOM 1029 O O . ASP A 1 126 ? 5.200 -1.941 9.826 1.00 93.50 126 ASP A O 1
ATOM 1033 N N . TYR A 1 127 ? 5.445 0.250 9.454 1.00 92.38 127 TYR A N 1
ATOM 1034 C CA . TYR A 1 127 ? 5.142 0.705 10.809 1.00 92.38 127 TYR A CA 1
ATOM 1035 C C . TYR A 1 127 ? 3.957 1.662 10.764 1.00 92.38 127 TYR A C 1
ATOM 1037 O O . TYR A 1 127 ? 3.912 2.540 9.901 1.00 92.38 127 TYR A O 1
ATOM 1045 N N . LEU A 1 128 ? 3.024 1.500 11.697 1.00 91.44 128 LEU A N 1
ATOM 1046 C CA . LEU A 1 128 ? 1.852 2.347 11.859 1.00 91.44 128 LEU A CA 1
ATOM 1047 C C . LEU A 1 128 ? 1.784 2.851 13.295 1.00 91.44 128 LEU A C 1
ATOM 1049 O O . LEU A 1 128 ? 1.737 2.061 14.238 1.00 91.44 128 LEU A O 1
ATOM 1053 N N . ARG A 1 129 ? 1.676 4.170 13.415 1.00 89.25 129 ARG A N 1
ATOM 1054 C CA . ARG A 1 129 ? 1.249 4.856 14.628 1.00 89.25 129 ARG A CA 1
ATOM 1055 C C . ARG A 1 129 ? -0.146 5.426 14.426 1.00 89.25 129 ARG A C 1
ATOM 1057 O O . ARG A 1 129 ? -0.366 6.181 13.481 1.00 89.25 129 ARG A O 1
ATOM 1064 N N . ASP A 1 130 ? -1.073 5.066 15.300 1.00 83.56 130 ASP A N 1
ATOM 1065 C CA . ASP A 1 130 ? -2.485 5.439 15.214 1.00 83.56 130 ASP A CA 1
ATOM 1066 C C . ASP A 1 130 ? -2.931 6.092 16.519 1.00 83.56 130 ASP A C 1
ATOM 1068 O O . ASP A 1 130 ? -2.799 5.488 17.581 1.00 83.56 130 ASP A O 1
ATOM 1072 N N . ASN A 1 131 ? -3.462 7.309 16.427 1.00 80.69 131 ASN A N 1
ATOM 1073 C CA . ASN A 1 131 ? -4.117 7.988 17.537 1.00 80.69 131 ASN A CA 1
ATOM 1074 C C . ASN A 1 131 ? -5.620 8.037 17.242 1.00 80.69 131 ASN A C 1
ATOM 1076 O O . ASN A 1 131 ? -6.069 8.794 16.372 1.00 80.69 131 ASN A O 1
ATOM 1080 N N . TRP A 1 132 ? -6.378 7.180 17.932 1.00 66.00 132 TRP A N 1
ATOM 1081 C CA . TRP A 1 132 ? -7.827 7.054 17.757 1.00 66.00 132 TRP A CA 1
ATOM 1082 C C . TRP A 1 132 ? -8.584 6.991 19.089 1.00 66.00 132 TRP A C 1
ATOM 1084 O O . TRP A 1 132 ? -9.125 8.003 19.527 1.00 66.00 132 TRP A O 1
ATOM 1094 N N . TYR A 1 133 ? -8.631 5.811 19.722 1.00 60.69 133 TYR A N 1
ATOM 1095 C CA . TYR A 1 133 ? -9.147 5.619 21.089 1.00 60.69 133 TYR A CA 1
ATOM 1096 C C . TYR A 1 133 ? -8.020 5.575 22.127 1.00 60.69 133 TYR A C 1
ATOM 1098 O O . TYR A 1 133 ? -8.219 5.986 23.265 1.00 60.69 133 TYR A O 1
ATOM 1106 N N . ASP A 1 134 ? -6.854 5.091 21.705 1.00 61.22 134 ASP A N 1
ATOM 1107 C CA . ASP A 1 134 ? -5.595 5.061 22.443 1.00 61.22 134 ASP A CA 1
ATOM 1108 C C . ASP A 1 134 ? -4.453 5.297 21.436 1.00 61.22 134 ASP A C 1
ATOM 1110 O O . ASP A 1 134 ? -4.674 5.178 20.220 1.00 61.22 134 ASP A O 1
ATOM 1114 N N . ASP A 1 135 ? -3.260 5.636 21.923 1.00 73.19 135 ASP A N 1
ATOM 1115 C CA . ASP A 1 135 ? -2.053 5.719 21.098 1.00 73.19 135 ASP A CA 1
ATOM 1116 C C . ASP A 1 135 ? -1.510 4.307 20.87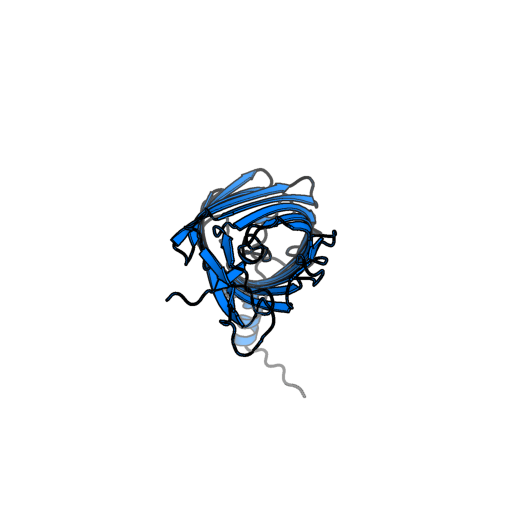4 1.00 73.19 135 ASP A C 1
ATOM 1118 O O . ASP A 1 135 ? -1.032 3.654 21.802 1.00 73.19 135 ASP A O 1
ATOM 1122 N N . VAL A 1 136 ? -1.576 3.824 19.632 1.00 77.62 136 VAL A N 1
ATOM 1123 C CA . VAL A 1 136 ? -1.160 2.459 19.309 1.00 77.62 136 VAL A CA 1
ATOM 1124 C C . VAL A 1 136 ? -0.090 2.418 18.231 1.00 77.62 136 VAL A C 1
ATOM 1126 O O . VAL A 1 136 ? -0.300 2.887 17.111 1.00 77.62 136 VAL A O 1
ATOM 1129 N N . ASP A 1 137 ? 0.995 1.718 18.549 1.00 84.38 137 ASP A N 1
ATOM 1130 C CA . ASP A 1 137 ? 2.092 1.399 17.644 1.00 84.38 137 ASP A CA 1
ATOM 1131 C C . ASP A 1 137 ? 2.025 -0.072 17.216 1.00 84.38 137 ASP A C 1
ATOM 1133 O O . ASP A 1 137 ? 2.003 -0.979 18.046 1.00 84.38 137 ASP A O 1
ATOM 1137 N N . VAL A 1 138 ? 1.980 -0.335 15.915 1.00 85.69 138 VAL A N 1
ATOM 1138 C CA . VAL A 1 138 ? 2.000 -1.701 15.364 1.00 85.69 138 VAL A CA 1
ATOM 1139 C C . VAL A 1 138 ? 2.928 -1.766 14.165 1.00 85.69 138 VAL A C 1
ATOM 1141 O O . VAL A 1 138 ? 3.148 -0.767 13.471 1.00 85.69 138 VAL A O 1
ATOM 1144 N N . SER A 1 139 ? 3.453 -2.952 13.885 1.00 88.88 139 SER A N 1
ATOM 1145 C CA . SER A 1 139 ? 4.274 -3.171 12.700 1.00 88.88 139 SER A CA 1
ATOM 1146 C C . SER A 1 139 ? 3.994 -4.500 12.020 1.00 88.88 139 SER A C 1
ATOM 1148 O O . SER A 1 139 ? 3.587 -5.477 12.648 1.00 88.88 139 SER A O 1
ATOM 1150 N N . GLN A 1 140 ? 4.222 -4.515 10.710 1.00 91.44 140 GLN A N 1
ATOM 1151 C CA . GLN A 1 140 ? 4.083 -5.693 9.865 1.00 91.44 140 GLN A CA 1
ATOM 1152 C C . GLN A 1 140 ? 5.253 -5.796 8.883 1.00 91.44 140 GLN A C 1
ATOM 1154 O O . GLN A 1 140 ? 5.885 -4.802 8.519 1.00 91.44 140 GLN A O 1
ATOM 1159 N N . VAL A 1 141 ? 5.513 -7.005 8.402 1.00 93.50 141 VAL A N 1
ATOM 1160 C CA . VAL A 1 141 ? 6.401 -7.259 7.266 1.00 93.50 141 VAL A CA 1
ATOM 1161 C C . VAL A 1 141 ? 5.553 -7.658 6.074 1.00 93.50 141 VAL A C 1
ATOM 1163 O O . VAL A 1 141 ? 4.738 -8.571 6.169 1.00 93.50 141 VAL A O 1
ATOM 1166 N N . ARG A 1 142 ? 5.759 -6.988 4.940 1.00 95.19 142 ARG A N 1
ATOM 1167 C CA . ARG A 1 142 ? 5.034 -7.230 3.694 1.00 95.19 142 ARG A CA 1
ATOM 1168 C C . ARG A 1 142 ? 5.990 -7.657 2.592 1.00 95.19 142 ARG A C 1
ATOM 1170 O O . ARG A 1 142 ? 6.991 -6.999 2.325 1.00 95.19 142 ARG A O 1
ATOM 1177 N N . GLY A 1 143 ? 5.674 -8.771 1.946 1.00 95.75 143 GLY A N 1
ATOM 1178 C CA . GLY A 1 143 ? 6.437 -9.329 0.835 1.00 95.75 143 GLY A CA 1
ATOM 1179 C C . GLY A 1 143 ? 5.606 -9.376 -0.440 1.00 95.75 143 GLY A C 1
ATOM 1180 O O . GLY A 1 143 ? 4.399 -9.599 -0.391 1.00 95.75 143 GLY A O 1
ATOM 1181 N N . GLU A 1 144 ? 6.255 -9.177 -1.584 1.00 95.75 144 GLU A N 1
ATOM 1182 C CA . GLU A 1 144 ? 5.675 -9.379 -2.918 1.00 95.75 144 GLU A CA 1
ATOM 1183 C C . GLU A 1 144 ? 6.681 -10.190 -3.739 1.00 95.75 144 GLU A C 1
ATOM 1185 O O . GLU A 1 144 ? 7.874 -9.883 -3.740 1.00 95.75 144 GLU A O 1
ATOM 1190 N N . LEU A 1 145 ? 6.211 -11.227 -4.426 1.00 96.06 145 LEU A N 1
ATOM 1191 C CA . LEU A 1 145 ? 6.975 -11.989 -5.409 1.00 96.06 145 LEU A CA 1
ATOM 1192 C C . LEU A 1 145 ? 6.103 -12.190 -6.639 1.00 96.06 145 LEU A C 1
ATOM 1194 O O . LEU A 1 145 ? 4.972 -12.664 -6.535 1.00 96.06 145 LEU A O 1
ATOM 1198 N N . SER A 1 146 ? 6.628 -11.862 -7.810 1.00 95.19 146 SER A N 1
ATOM 1199 C CA . SER A 1 146 ? 5.873 -11.955 -9.047 1.00 95.19 146 SER A CA 1
ATOM 1200 C C . SER A 1 146 ? 6.744 -12.226 -10.259 1.00 95.19 146 SER A C 1
ATOM 1202 O O . SER A 1 146 ? 7.960 -12.025 -10.268 1.00 95.19 146 SER A O 1
ATOM 1204 N N . TYR A 1 147 ? 6.089 -12.712 -11.303 1.00 94.25 147 TYR A N 1
ATOM 1205 C CA . TYR A 1 147 ? 6.678 -12.936 -12.607 1.00 94.25 147 TYR A CA 1
ATOM 1206 C C . TYR A 1 147 ? 6.028 -11.991 -13.611 1.00 94.25 147 TYR A C 1
ATOM 1208 O O . TYR A 1 147 ? 4.804 -11.936 -13.715 1.00 94.25 147 TYR A O 1
ATOM 1216 N N . VAL A 1 148 ? 6.851 -11.249 -14.346 1.00 91.50 148 VAL A N 1
ATOM 1217 C CA . VAL A 1 148 ? 6.427 -10.290 -15.370 1.00 91.50 148 VAL A CA 1
ATOM 1218 C C . VAL A 1 148 ? 6.673 -10.898 -16.747 1.00 91.50 148 VAL A C 1
ATOM 1220 O O . VAL A 1 148 ? 7.750 -11.442 -16.999 1.00 91.50 148 VAL A O 1
ATOM 1223 N N . TRP A 1 149 ? 5.703 -10.784 -17.655 1.00 90.31 149 TRP A N 1
ATOM 1224 C CA . TRP A 1 149 ? 5.863 -11.111 -19.071 1.00 90.31 149 TRP A CA 1
ATOM 1225 C C . TRP A 1 149 ? 5.112 -10.107 -19.955 1.00 90.31 149 TRP A C 1
ATOM 1227 O O . TRP A 1 149 ? 3.890 -10.125 -20.108 1.00 90.31 149 TRP A O 1
ATOM 1237 N N . GLY A 1 150 ? 5.868 -9.205 -20.578 1.00 86.06 150 GLY A N 1
ATOM 1238 C CA . GLY A 1 150 ? 5.293 -8.142 -21.396 1.00 86.06 150 GLY A CA 1
ATOM 1239 C C . GLY A 1 150 ? 4.454 -7.189 -20.544 1.00 86.06 150 GLY A C 1
ATOM 1240 O O . GLY A 1 150 ? 4.985 -6.521 -19.664 1.00 86.06 150 GLY A O 1
ATOM 1241 N N . TYR A 1 151 ? 3.152 -7.131 -20.819 1.00 87.75 151 TYR A N 1
ATOM 1242 C CA . TYR A 1 151 ? 2.190 -6.264 -20.126 1.00 87.75 151 TYR A CA 1
ATOM 1243 C C . TYR A 1 151 ? 1.481 -6.938 -18.948 1.00 87.75 151 TYR A C 1
ATOM 1245 O O . TYR A 1 151 ? 0.632 -6.324 -18.303 1.00 87.75 151 TYR A O 1
ATOM 1253 N N . HIS A 1 152 ? 1.804 -8.199 -18.684 1.00 92.06 152 HIS A N 1
ATOM 1254 C CA . HIS A 1 152 ? 1.137 -9.020 -17.689 1.00 92.06 152 HIS A CA 1
ATOM 1255 C C . HIS A 1 152 ? 2.092 -9.365 -16.559 1.00 92.06 152 HIS A C 1
ATOM 1257 O O . HIS A 1 152 ? 3.294 -9.547 -16.761 1.00 92.06 152 HIS A O 1
ATOM 1263 N N . GLU A 1 153 ? 1.535 -9.476 -15.366 1.00 93.94 153 GLU A N 1
ATOM 1264 C CA . GLU A 1 153 ? 2.251 -9.881 -14.178 1.00 93.94 153 GLU A CA 1
ATOM 1265 C C . GLU A 1 153 ? 1.320 -10.702 -13.287 1.00 93.94 153 GLU A C 1
ATOM 1267 O O . GLU A 1 153 ? 0.176 -10.324 -13.040 1.00 93.94 153 GLU A O 1
ATOM 1272 N N . VAL A 1 154 ? 1.821 -11.829 -12.791 1.00 96.31 154 VAL A N 1
ATOM 1273 C CA . VAL A 1 154 ? 1.152 -12.639 -11.771 1.00 96.31 154 VAL A CA 1
ATOM 1274 C C . VAL A 1 154 ? 2.088 -12.789 -10.600 1.00 96.31 154 VAL A C 1
ATOM 1276 O O . VAL A 1 154 ? 3.298 -12.953 -10.775 1.00 96.31 154 VAL A O 1
ATOM 1279 N N . GLY A 1 155 ? 1.535 -12.746 -9.404 1.00 96.44 155 GLY A N 1
ATOM 1280 C CA . GLY A 1 155 ? 2.341 -12.918 -8.222 1.00 96.44 155 GLY A CA 1
ATOM 1281 C C . GLY A 1 155 ? 1.535 -13.193 -6.982 1.00 96.44 155 GLY A C 1
ATOM 1282 O O . GLY A 1 155 ? 0.318 -13.369 -6.999 1.00 96.44 155 GLY A O 1
ATOM 1283 N N . PHE A 1 156 ? 2.275 -13.208 -5.893 1.00 96.81 156 PHE A N 1
ATOM 1284 C CA . PHE A 1 156 ? 1.777 -13.343 -4.551 1.00 96.81 156 PHE A CA 1
ATOM 1285 C C . PHE A 1 156 ? 2.275 -12.156 -3.739 1.00 96.81 156 PHE A C 1
ATOM 1287 O O . PHE A 1 156 ? 3.446 -11.780 -3.832 1.00 96.81 156 PHE A O 1
ATOM 1294 N N . TRP A 1 157 ? 1.391 -11.569 -2.944 1.00 95.50 157 TRP A N 1
ATOM 1295 C CA . TRP A 1 157 ? 1.791 -10.641 -1.905 1.00 95.50 157 TRP A CA 1
ATOM 1296 C C . TRP A 1 157 ? 1.114 -11.012 -0.593 1.00 95.50 157 TRP A C 1
ATOM 1298 O O . TRP A 1 157 ? -0.025 -11.489 -0.560 1.00 95.50 157 TRP A O 1
ATOM 1308 N N . GLY A 1 158 ? 1.840 -10.809 0.493 1.00 93.69 158 GLY A N 1
ATOM 1309 C CA . GLY A 1 158 ? 1.341 -11.087 1.825 1.00 93.69 158 GLY A CA 1
ATOM 1310 C C . GLY A 1 158 ? 1.948 -10.159 2.855 1.00 93.69 158 GLY A C 1
ATOM 1311 O O . GLY A 1 158 ? 2.990 -9.547 2.610 1.00 93.69 158 GLY A O 1
ATOM 1312 N N . ALA A 1 159 ? 1.273 -10.047 3.987 1.00 93.25 159 ALA A N 1
ATOM 1313 C CA . ALA A 1 159 ? 1.703 -9.263 5.130 1.00 93.25 159 ALA A CA 1
ATOM 1314 C C . ALA A 1 159 ? 1.572 -10.115 6.392 1.00 93.25 159 ALA A C 1
ATOM 1316 O O . ALA A 1 159 ? 0.620 -10.882 6.503 1.00 93.25 159 ALA A O 1
ATOM 1317 N N . ALA A 1 160 ? 2.529 -9.997 7.306 1.00 89.50 160 ALA A N 1
ATOM 1318 C CA . ALA A 1 160 ? 2.510 -10.678 8.594 1.00 89.50 160 ALA A CA 1
ATOM 1319 C C . ALA A 1 160 ? 2.807 -9.686 9.719 1.00 89.50 160 ALA A C 1
ATOM 1321 O O . ALA A 1 160 ? 3.715 -8.858 9.579 1.00 89.50 160 ALA A O 1
ATOM 1322 N N . ASN A 1 161 ? 2.062 -9.766 10.819 1.00 86.38 161 ASN A N 1
ATOM 1323 C CA . ASN A 1 161 ? 2.328 -8.962 12.009 1.00 86.38 161 ASN A CA 1
ATOM 1324 C C . ASN A 1 161 ? 3.713 -9.281 12.610 1.00 86.38 161 ASN A C 1
ATOM 1326 O O . ASN A 1 161 ? 4.172 -10.424 12.576 1.00 86.38 161 ASN A O 1
ATOM 1330 N N . VAL A 1 162 ? 4.388 -8.262 13.152 1.00 80.75 162 VAL A N 1
ATOM 1331 C CA . VAL A 1 162 ? 5.687 -8.417 13.834 1.00 80.75 162 VAL A CA 1
ATOM 1332 C C . VAL A 1 162 ? 5.699 -7.822 15.239 1.00 80.75 162 VAL A C 1
ATOM 1334 O O . VAL A 1 162 ? 6.401 -8.346 16.106 1.00 80.75 162 VAL A O 1
ATOM 1337 N N . ALA A 1 163 ? 4.960 -6.739 15.478 1.00 74.12 163 ALA A N 1
ATOM 1338 C CA . ALA A 1 163 ? 4.841 -6.154 16.806 1.00 74.12 163 ALA A CA 1
ATOM 1339 C C . ALA A 1 163 ? 3.396 -5.761 17.109 1.00 74.12 163 ALA A C 1
ATOM 1341 O O . ALA A 1 163 ? 2.739 -5.075 16.316 1.00 74.12 163 ALA A O 1
ATOM 1342 N N . ASP A 1 164 ? 2.966 -6.157 18.304 1.00 74.50 164 ASP A N 1
ATOM 1343 C CA . ASP A 1 164 ? 1.677 -5.832 18.896 1.00 74.50 164 ASP A CA 1
ATOM 1344 C C . ASP A 1 164 ? 1.846 -4.806 20.018 1.00 74.50 164 ASP A C 1
ATOM 1346 O O . ASP A 1 164 ? 2.875 -4.760 20.697 1.00 74.50 164 ASP A O 1
ATOM 1350 N N . THR A 1 165 ? 0.791 -4.032 20.263 1.00 61.44 165 THR A N 1
ATOM 1351 C CA . THR A 1 165 ? 0.681 -3.171 21.448 1.00 61.44 165 THR A CA 1
ATOM 1352 C C . THR A 1 165 ? -0.484 -3.640 22.313 1.00 61.44 165 THR A C 1
ATOM 1354 O O . THR A 1 165 ? -1.585 -3.899 21.823 1.00 61.44 165 THR A O 1
ATOM 1357 N N . ASN A 1 166 ? -0.254 -3.742 23.621 1.00 55.81 166 ASN A N 1
ATOM 1358 C CA . ASN A 1 166 ? -1.280 -4.121 24.589 1.00 55.81 166 ASN A CA 1
ATOM 1359 C C . ASN A 1 166 ? -2.119 -2.901 24.984 1.00 55.81 166 ASN A C 1
ATOM 1361 O O . ASN A 1 166 ? -1.563 -1.914 25.455 1.00 55.81 166 ASN A O 1
ATOM 1365 N N . GLY A 1 167 ? -3.448 -3.010 24.877 1.00 48.91 167 GLY A N 1
ATOM 1366 C CA . GLY A 1 167 ? -4.383 -1.973 25.317 1.00 48.91 167 GLY A CA 1
ATOM 1367 C C . GLY A 1 167 ? -4.977 -1.162 24.164 1.00 48.91 167 GLY A C 1
ATOM 1368 O O . GLY A 1 167 ? -4.280 -0.447 23.459 1.00 48.91 167 GLY A O 1
ATOM 1369 N N . ILE A 1 168 ? -6.294 -1.292 23.978 1.00 49.81 168 ILE A N 1
ATOM 1370 C CA . ILE A 1 168 ? 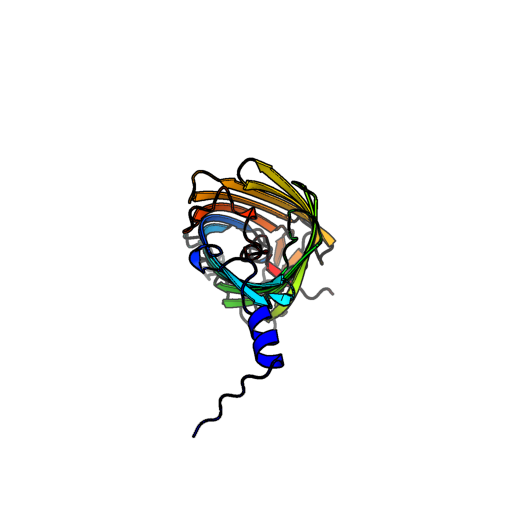-7.117 -0.429 23.101 1.00 49.81 168 ILE A CA 1
ATOM 1371 C C . ILE A 1 168 ? -8.144 0.373 23.930 1.00 49.81 168 ILE A C 1
ATOM 1373 O O . ILE A 1 168 ? -8.706 1.356 23.457 1.00 49.81 168 ILE A O 1
ATOM 1377 N N . PHE A 1 169 ? -8.378 -0.035 25.185 1.00 52.00 169 PHE A N 1
ATOM 1378 C CA . PHE A 1 169 ? -9.346 0.566 26.105 1.00 52.00 169 PHE A CA 1
ATOM 1379 C C . PHE A 1 169 ? -8.790 0.549 27.536 1.00 52.00 169 PHE A C 1
ATOM 1381 O O . PHE A 1 169 ? -9.172 -0.323 28.305 1.00 52.00 169 PHE A O 1
ATOM 1388 N N . GLY A 1 170 ? -7.857 1.447 27.874 1.00 44.00 170 GLY A N 1
ATOM 1389 C CA . GLY A 1 170 ? -7.448 1.779 29.251 1.00 44.00 170 GLY A CA 1
ATOM 1390 C C . GLY A 1 170 ? -7.189 0.607 30.217 1.00 44.00 170 GLY A C 1
ATOM 1391 O O . GLY A 1 170 ? -8.107 -0.012 30.749 1.00 44.00 170 GLY A O 1
ATOM 1392 N N . SER A 1 171 ? -5.922 0.361 30.550 1.00 38.72 171 SER A N 1
ATOM 1393 C CA . SER A 1 171 ? -5.520 -0.618 31.570 1.00 38.72 171 SER A CA 1
ATOM 1394 C C . SER A 1 171 ? -6.168 -0.337 32.940 1.00 38.72 171 SER A C 1
ATOM 1396 O O . SER A 1 171 ? -5.673 0.475 33.720 1.00 38.72 171 SER A O 1
ATOM 1398 N N . THR A 1 172 ? -7.222 -1.076 33.284 1.00 42.31 172 THR A N 1
ATOM 1399 C CA . THR A 1 172 ? -7.554 -1.407 34.678 1.00 42.31 172 THR A CA 1
ATOM 1400 C C . THR A 1 172 ? -7.248 -2.883 34.898 1.00 42.31 172 THR A C 1
ATOM 1402 O O . THR A 1 172 ? -7.539 -3.718 34.044 1.00 42.31 172 THR A O 1
ATOM 1405 N N . SER A 1 173 ? -6.639 -3.201 36.043 1.00 40.28 173 SER A N 1
ATOM 1406 C CA . SER A 1 173 ? -6.008 -4.480 36.424 1.00 40.28 173 SER A CA 1
ATOM 1407 C C . SER A 1 173 ? -6.917 -5.725 36.444 1.00 40.28 173 SER A C 1
ATOM 1409 O O . SER A 1 173 ? -6.528 -6.755 36.986 1.00 40.28 173 SER A O 1
ATOM 1411 N N . THR A 1 174 ? -8.124 -5.643 35.886 1.00 41.66 174 THR A N 1
ATOM 1412 C CA . THR A 1 174 ? -9.157 -6.685 35.957 1.00 41.66 174 THR A CA 1
ATOM 1413 C C . THR A 1 174 ? -9.898 -6.903 34.629 1.00 41.66 174 THR A C 1
ATOM 1415 O O . THR A 1 174 ? -10.801 -7.733 34.579 1.00 41.66 174 THR A O 1
ATOM 1418 N N . ALA A 1 175 ? -9.549 -6.188 33.551 1.00 42.72 175 ALA A N 1
ATOM 1419 C CA . ALA A 1 175 ? -10.137 -6.388 32.222 1.00 42.72 175 ALA A CA 1
ATOM 1420 C C . ALA A 1 175 ? -9.202 -7.232 31.328 1.00 42.72 175 ALA A C 1
ATOM 1422 O O . ALA A 1 175 ? -7.984 -7.054 31.406 1.00 42.72 175 ALA A O 1
ATOM 1423 N N . PRO A 1 176 ? -9.725 -8.142 30.479 1.00 43.34 176 PRO A N 1
ATOM 1424 C CA . PRO A 1 176 ? -8.895 -8.888 29.537 1.00 43.34 176 PRO A CA 1
ATOM 1425 C C . PRO A 1 176 ? -8.133 -7.909 28.634 1.00 43.34 176 PRO A C 1
ATOM 1427 O O . PRO A 1 176 ? -8.720 -7.015 28.024 1.00 43.34 176 PRO A O 1
ATOM 1430 N N . THR A 1 177 ? -6.810 -8.061 28.580 1.00 49.97 177 THR A N 1
ATOM 1431 C CA . THR A 1 177 ? -5.921 -7.274 27.722 1.00 49.97 177 THR A CA 1
ATOM 1432 C C . THR A 1 177 ? -6.231 -7.577 26.260 1.00 49.97 177 THR A C 1
ATOM 1434 O O . THR A 1 177 ? -5.706 -8.533 25.698 1.00 49.97 177 THR A O 1
ATOM 1437 N N . ASN A 1 178 ? -7.093 -6.769 25.644 1.00 58.09 178 ASN A N 1
ATOM 1438 C CA . ASN A 1 178 ? -7.249 -6.751 24.193 1.00 58.09 178 ASN A CA 1
ATOM 1439 C C . ASN A 1 178 ? -5.968 -6.149 23.595 1.00 58.09 178 ASN A C 1
ATOM 1441 O O . ASN A 1 178 ? -5.631 -4.997 23.899 1.00 58.09 178 ASN A O 1
ATOM 1445 N N . SER A 1 179 ? -5.239 -6.921 22.787 1.00 63.94 179 SER A N 1
ATOM 1446 C CA . SER A 1 179 ? -4.050 -6.435 22.084 1.00 63.94 179 SER A CA 1
ATOM 1447 C C . SER A 1 179 ? -4.425 -5.913 20.701 1.00 63.94 179 SER A C 1
ATOM 1449 O O . SER A 1 179 ? -5.282 -6.452 19.996 1.00 63.94 179 SER A O 1
ATOM 1451 N N . ALA A 1 180 ? -3.798 -4.809 20.322 1.00 68.75 180 ALA A N 1
ATOM 1452 C CA . ALA A 1 180 ? -3.869 -4.283 18.979 1.00 68.75 180 ALA A CA 1
ATOM 1453 C C . ALA A 1 180 ? -2.836 -4.967 18.096 1.00 68.75 180 ALA A C 1
ATOM 1455 O O . ALA A 1 180 ? -1.642 -4.907 18.382 1.00 68.75 180 ALA A O 1
ATOM 1456 N N . SER A 1 181 ? -3.320 -5.539 16.997 1.00 80.00 181 SER A N 1
ATOM 1457 C CA . SER A 1 181 ? -2.498 -6.230 16.010 1.00 80.00 181 SER A CA 1
ATOM 1458 C C . SER A 1 181 ? -2.884 -5.820 14.583 1.00 80.00 181 SER A C 1
ATOM 1460 O O . SER A 1 181 ? -3.729 -4.943 14.356 1.00 80.00 181 SER A O 1
ATOM 1462 N N . THR A 1 182 ? -2.255 -6.454 13.602 1.00 80.25 182 THR A N 1
ATOM 1463 C CA . THR A 1 182 ? -2.568 -6.355 12.172 1.00 80.25 182 THR A CA 1
ATOM 1464 C C . THR A 1 182 ? -2.992 -7.712 11.642 1.00 80.25 182 THR A C 1
ATOM 1466 O O . THR A 1 182 ? -2.449 -8.726 12.060 1.00 80.25 182 THR A O 1
ATOM 1469 N N . LEU A 1 183 ? -3.943 -7.745 10.710 1.00 84.75 183 LEU A N 1
ATOM 1470 C CA . LEU A 1 183 ? -4.314 -8.993 10.052 1.00 84.75 183 LEU A CA 1
ATOM 1471 C C . LEU A 1 183 ? -3.173 -9.499 9.173 1.00 84.75 183 LEU A C 1
ATOM 1473 O O . LEU A 1 183 ? -2.657 -8.757 8.335 1.00 84.75 183 LEU A O 1
ATOM 1477 N N . ASP A 1 184 ? -2.863 -10.784 9.305 1.00 89.44 184 ASP A N 1
ATOM 1478 C CA . ASP A 1 184 ? -2.010 -11.474 8.348 1.00 89.44 184 ASP A CA 1
ATOM 1479 C C . ASP A 1 184 ? -2.769 -11.646 7.029 1.00 89.44 184 ASP A C 1
ATOM 1481 O O . ASP A 1 184 ? -3.929 -12.068 7.018 1.00 89.44 184 ASP A O 1
ATOM 1485 N N . LEU A 1 185 ? -2.128 -11.309 5.912 1.00 91.31 185 LEU A N 1
ATOM 1486 C CA . LEU A 1 185 ? -2.714 -11.326 4.574 1.00 91.31 185 LEU A CA 1
ATOM 1487 C C . LEU A 1 185 ? -1.948 -12.295 3.679 1.00 91.31 185 LEU A C 1
ATOM 1489 O O . LEU A 1 185 ? -0.723 -12.224 3.587 1.00 91.31 185 LEU A O 1
ATOM 1493 N N . TYR A 1 186 ? -2.674 -13.142 2.952 1.00 93.94 186 TYR A N 1
ATOM 1494 C CA . TYR A 1 186 ? -2.113 -14.074 1.976 1.00 93.94 186 TYR A CA 1
ATOM 1495 C C . TYR A 1 186 ? -2.896 -13.960 0.675 1.00 93.94 186 TYR A C 1
ATOM 1497 O O . TYR A 1 186 ? -4.009 -14.477 0.563 1.00 93.94 186 TYR A O 1
ATOM 1505 N N . THR A 1 187 ? -2.338 -13.267 -0.319 1.00 95.62 187 THR A N 1
ATOM 1506 C CA . THR A 1 187 ? -3.091 -12.918 -1.528 1.00 95.62 187 THR A CA 1
ATOM 1507 C C . THR A 1 187 ? -2.324 -13.210 -2.807 1.00 95.62 187 THR A C 1
ATOM 1509 O O . THR A 1 187 ? -1.149 -12.878 -2.961 1.00 95.62 187 THR A O 1
ATOM 1512 N N . ALA A 1 188 ? -3.019 -13.814 -3.765 1.00 97.12 188 ALA A N 1
ATOM 1513 C CA . ALA A 1 188 ? -2.555 -13.874 -5.138 1.00 97.12 188 ALA A CA 1
ATOM 1514 C C . ALA A 1 188 ? -3.027 -12.616 -5.867 1.00 97.12 188 ALA A C 1
ATOM 1516 O O . ALA A 1 188 ? -4.119 -12.102 -5.609 1.00 97.12 188 ALA A O 1
ATOM 1517 N N . PHE A 1 189 ? -2.217 -12.118 -6.793 1.00 97.12 189 PHE A N 1
ATOM 1518 C CA . PHE A 1 189 ? -2.573 -10.962 -7.594 1.00 97.12 189 PHE A CA 1
ATOM 1519 C C . PHE A 1 189 ? -2.245 -11.162 -9.062 1.00 97.12 189 PHE A C 1
ATOM 1521 O O . PHE A 1 189 ? -1.317 -11.878 -9.442 1.00 97.12 189 PHE A O 1
ATOM 1528 N N . TYR A 1 190 ? -3.005 -10.451 -9.877 1.00 96.50 190 TYR A N 1
ATOM 1529 C CA . TYR A 1 190 ? -2.759 -10.284 -11.289 1.00 96.50 190 TYR A CA 1
ATOM 1530 C C . TYR A 1 190 ? -2.712 -8.791 -11.595 1.00 96.50 190 TYR A C 1
ATOM 1532 O O . TYR A 1 190 ? -3.593 -8.031 -11.191 1.00 96.50 190 TYR A O 1
ATOM 1540 N N . ARG A 1 191 ? -1.656 -8.360 -12.278 1.00 94.44 191 ARG A N 1
ATOM 1541 C CA . ARG A 1 191 ? -1.436 -6.974 -12.677 1.00 94.44 191 ARG A CA 1
ATOM 1542 C C . ARG A 1 191 ? -1.319 -6.916 -14.194 1.00 94.44 191 ARG A C 1
ATOM 1544 O O . ARG A 1 191 ? -0.525 -7.625 -14.805 1.00 94.44 191 ARG A O 1
ATOM 1551 N N . MET A 1 192 ? -2.118 -6.050 -14.795 1.00 92.31 192 MET A N 1
ATOM 1552 C CA . MET A 1 192 ? -2.104 -5.750 -16.215 1.00 92.31 192 MET A CA 1
ATOM 1553 C C . MET A 1 192 ? -1.695 -4.297 -16.416 1.00 92.31 192 MET A C 1
ATOM 1555 O O . MET A 1 192 ? -2.192 -3.389 -15.752 1.00 92.31 192 MET A O 1
ATOM 1559 N N . GLN A 1 193 ? -0.781 -4.079 -17.348 1.00 88.19 193 GLN A N 1
ATOM 1560 C CA . GLN A 1 193 ? -0.349 -2.758 -17.768 1.00 88.19 193 GLN A CA 1
ATOM 1561 C C . GLN A 1 193 ? -0.955 -2.466 -19.136 1.00 88.19 193 GLN A C 1
ATOM 1563 O O . GLN A 1 193 ? -0.807 -3.251 -20.069 1.00 88.19 193 GLN A O 1
ATOM 1568 N N . PHE A 1 194 ? -1.633 -1.336 -19.276 1.00 83.81 194 PHE A N 1
ATOM 1569 C CA . PHE A 1 194 ? -2.095 -0.864 -20.577 1.00 83.81 194 PHE A CA 1
ATOM 1570 C C . PHE A 1 194 ? -1.088 0.139 -21.154 1.00 83.81 194 PHE A C 1
ATOM 1572 O O . PHE A 1 194 ? -0.139 0.566 -20.485 1.00 83.81 194 PHE A O 1
ATOM 1579 N N . GLY A 1 195 ? -1.289 0.526 -22.416 1.00 77.19 195 GLY A N 1
ATOM 1580 C CA . GLY A 1 195 ? -0.498 1.583 -23.053 1.00 77.19 195 GLY A CA 1
ATOM 1581 C C . GLY A 1 195 ? -0.443 2.856 -22.198 1.00 77.19 195 GLY A C 1
ATOM 1582 O O . GLY A 1 195 ? -1.328 3.105 -21.380 1.00 77.19 195 GLY A O 1
ATOM 1583 N N . ASP A 1 196 ? 0.611 3.653 -22.368 1.00 74.25 196 ASP A N 1
ATOM 1584 C CA . ASP A 1 196 ? 0.848 4.893 -21.611 1.00 74.25 196 ASP A CA 1
ATOM 1585 C C . ASP A 1 196 ? 1.034 4.727 -20.088 1.00 74.25 196 ASP A C 1
ATOM 1587 O O . ASP A 1 196 ? 0.854 5.688 -19.349 1.00 74.25 196 ASP A O 1
ATOM 1591 N N . ALA A 1 197 ? 1.479 3.553 -19.616 1.00 78.19 197 ALA A N 1
ATOM 1592 C CA . ALA A 1 197 ? 1.749 3.254 -18.199 1.00 78.19 197 ALA A CA 1
ATOM 1593 C C . ALA A 1 197 ? 0.507 3.285 -17.286 1.00 78.19 197 ALA A C 1
ATOM 1595 O O . ALA A 1 197 ? 0.623 3.503 -16.079 1.00 78.19 197 ALA A O 1
ATOM 1596 N N . ASN A 1 198 ? -0.669 3.032 -17.863 1.00 86.25 198 ASN A N 1
ATOM 1597 C CA . ASN A 1 198 ? -1.859 2.680 -17.099 1.00 86.25 198 ASN A CA 1
ATOM 1598 C C . ASN A 1 198 ? -1.663 1.298 -16.462 1.00 86.25 198 ASN A C 1
ATOM 1600 O O . ASN A 1 198 ? -1.153 0.384 -17.107 1.00 86.25 198 ASN A O 1
ATOM 1604 N N . GLU A 1 199 ? -2.085 1.129 -15.218 1.00 90.88 199 GLU A N 1
ATOM 1605 C CA . GLU A 1 199 ? -1.917 -0.114 -14.469 1.00 90.88 199 GLU A CA 1
ATOM 1606 C C . GLU A 1 199 ? -3.233 -0.497 -13.799 1.00 90.88 199 GLU A C 1
ATOM 1608 O O . GLU A 1 199 ? -3.903 0.340 -13.195 1.00 90.88 199 GLU A O 1
ATOM 1613 N N . TRP A 1 200 ? -3.582 -1.774 -13.890 1.00 94.31 200 TRP A N 1
ATOM 1614 C CA . TRP A 1 200 ? -4.647 -2.383 -13.115 1.00 94.31 200 TRP A CA 1
ATOM 1615 C C . TRP A 1 200 ? -4.103 -3.611 -12.396 1.00 94.31 200 TRP A C 1
ATOM 1617 O O . TRP A 1 200 ? -3.676 -4.568 -13.035 1.00 94.31 200 TRP A O 1
ATOM 1627 N N . LYS A 1 201 ? -4.107 -3.584 -11.066 1.00 95.19 201 LYS A N 1
ATOM 1628 C CA . LYS A 1 201 ? -3.780 -4.721 -10.204 1.00 95.19 201 LYS A CA 1
ATOM 1629 C C . LYS A 1 201 ? -5.064 -5.175 -9.529 1.00 95.19 201 LYS A C 1
ATOM 1631 O O . LYS A 1 201 ? -5.735 -4.362 -8.913 1.00 95.19 201 LYS A O 1
ATOM 1636 N N . VAL A 1 202 ? -5.375 -6.459 -9.595 1.00 96.88 202 VAL A N 1
ATOM 1637 C CA . VAL A 1 202 ? -6.453 -7.092 -8.830 1.00 96.88 202 VAL A CA 1
ATOM 1638 C C . VAL A 1 202 ? -5.856 -8.208 -7.989 1.00 96.88 202 VAL A C 1
ATOM 1640 O O . VAL A 1 202 ? -4.931 -8.893 -8.428 1.00 96.88 202 VAL A O 1
ATOM 1643 N N . TRP A 1 203 ? -6.342 -8.378 -6.767 1.00 96.75 203 TRP A N 1
ATOM 1644 C CA . TRP A 1 203 ? -5.892 -9.438 -5.874 1.00 96.75 203 TRP A CA 1
ATOM 1645 C C . TRP A 1 203 ? -7.050 -10.056 -5.110 1.00 96.75 203 TRP A C 1
ATOM 1647 O O . TRP A 1 203 ? -8.084 -9.429 -4.880 1.00 96.75 203 TRP A O 1
ATOM 1657 N N . GLY A 1 204 ? -6.845 -11.307 -4.719 1.00 96.38 204 GLY A N 1
ATOM 1658 C CA . GLY A 1 204 ? -7.771 -12.080 -3.912 1.00 96.38 204 GLY A CA 1
ATOM 1659 C C . GLY A 1 204 ? -7.017 -13.098 -3.070 1.00 96.38 204 GLY A C 1
ATOM 1660 O O . GLY A 1 204 ? -5.944 -13.570 -3.458 1.00 96.38 204 GLY A O 1
ATOM 1661 N N . GLY A 1 205 ? -7.553 -13.428 -1.903 1.00 93.62 205 GLY A N 1
ATOM 1662 C CA . GLY A 1 205 ? -6.901 -14.362 -1.000 1.00 93.62 205 GLY A CA 1
ATOM 1663 C C . GLY A 1 205 ? -7.629 -14.546 0.316 1.00 93.62 205 GLY A C 1
ATOM 1664 O O . GLY A 1 205 ? -8.845 -14.366 0.394 1.00 93.62 205 GLY A O 1
ATOM 1665 N N . ALA A 1 206 ? -6.859 -14.894 1.339 1.00 91.50 206 ALA A N 1
ATOM 1666 C CA . ALA A 1 206 ? -7.350 -15.139 2.684 1.00 91.50 206 ALA A CA 1
ATOM 1667 C C . ALA A 1 206 ? -6.559 -14.336 3.722 1.00 91.50 206 ALA A C 1
ATOM 1669 O O . ALA A 1 206 ? -5.419 -13.925 3.482 1.00 91.50 206 ALA A O 1
ATOM 1670 N N . THR A 1 207 ? -7.170 -14.133 4.880 1.00 87.69 207 THR A N 1
ATOM 1671 C CA . THR A 1 207 ? -6.533 -13.570 6.069 1.00 87.69 207 THR A CA 1
ATOM 1672 C C . THR A 1 207 ? -6.129 -14.681 7.042 1.00 87.69 207 THR A C 1
ATOM 1674 O O . THR A 1 207 ? -6.638 -15.803 6.969 1.00 87.69 207 THR A O 1
ATOM 1677 N N . GLY A 1 208 ? -5.254 -14.376 8.004 1.00 80.94 208 GLY A N 1
ATOM 1678 C CA . GLY A 1 208 ? -4.921 -15.286 9.111 1.00 80.94 208 GLY A CA 1
ATOM 1679 C C . GLY A 1 208 ? -6.137 -15.719 9.950 1.00 80.94 208 GLY A C 1
ATOM 1680 O O . GLY A 1 208 ? -6.112 -16.773 10.583 1.00 80.94 208 GLY A O 1
ATOM 1681 N N . SER A 1 209 ? -7.237 -14.960 9.895 1.00 76.75 209 SER A N 1
ATOM 1682 C CA . SER A 1 209 ? -8.512 -15.274 10.555 1.00 76.75 209 SER A CA 1
ATOM 1683 C C . SER A 1 209 ? -9.437 -16.182 9.733 1.00 76.75 209 SER A C 1
ATOM 1685 O O . SER A 1 209 ? -10.543 -16.469 10.175 1.00 76.75 209 SER A O 1
ATOM 1687 N N . SER A 1 210 ? -8.978 -16.707 8.588 1.00 81.12 210 SER A N 1
ATOM 1688 C CA . SER A 1 210 ? -9.787 -17.480 7.623 1.00 81.12 210 SER A CA 1
ATOM 1689 C C . SER A 1 210 ? -10.869 -16.670 6.897 1.00 81.12 210 SER A C 1
ATOM 1691 O O . SER A 1 210 ? -11.772 -17.254 6.297 1.00 81.12 210 SER A O 1
ATOM 1693 N N . ASP A 1 211 ? -10.759 -15.341 6.893 1.00 87.00 211 ASP A N 1
ATOM 1694 C CA . ASP A 1 211 ? -11.658 -14.474 6.135 1.00 87.00 211 ASP A CA 1
ATOM 1695 C C . ASP A 1 211 ? -11.146 -14.287 4.707 1.00 87.00 211 ASP A C 1
ATOM 1697 O O . ASP A 1 211 ? -9.941 -14.280 4.451 1.00 87.00 211 ASP A O 1
ATOM 1701 N N . GLY A 1 212 ? -12.058 -14.119 3.752 1.00 89.50 212 GLY A N 1
ATOM 1702 C CA . GLY A 1 212 ? -11.682 -13.812 2.374 1.00 89.50 212 GLY A CA 1
ATOM 1703 C C . GLY A 1 212 ? -11.299 -12.342 2.214 1.00 89.50 212 GLY A C 1
ATOM 1704 O O . GLY A 1 212 ? -11.922 -11.469 2.810 1.00 89.50 212 GLY A O 1
ATOM 1705 N N . ILE A 1 213 ? -10.319 -12.042 1.365 1.00 93.25 213 ILE A N 1
ATOM 1706 C CA . ILE A 1 213 ? -9.957 -10.667 0.994 1.00 93.25 213 ILE A CA 1
ATOM 1707 C C . ILE A 1 213 ? -9.950 -10.518 -0.521 1.00 93.25 213 ILE A C 1
ATOM 1709 O O . ILE A 1 213 ? -9.475 -11.395 -1.242 1.00 93.25 213 ILE A O 1
ATOM 1713 N N . ILE A 1 214 ? -10.456 -9.387 -1.000 1.00 95.88 214 ILE A N 1
ATOM 1714 C CA . ILE A 1 214 ? -10.358 -8.965 -2.394 1.00 95.88 214 ILE A CA 1
ATOM 1715 C C . ILE A 1 214 ? -9.929 -7.505 -2.463 1.00 95.88 214 ILE A C 1
ATOM 1717 O O . ILE A 1 214 ? -10.211 -6.712 -1.565 1.00 95.88 214 ILE A O 1
ATOM 1721 N N . GLY A 1 215 ? -9.276 -7.125 -3.549 1.00 95.44 215 GLY A N 1
ATOM 1722 C CA . GLY A 1 215 ? -8.963 -5.729 -3.781 1.00 95.44 215 GLY A CA 1
ATOM 1723 C C . GLY A 1 215 ? -8.496 -5.443 -5.192 1.00 95.44 215 GLY A C 1
ATOM 1724 O O . GLY A 1 215 ? -8.239 -6.340 -5.997 1.00 95.44 215 GLY A O 1
ATOM 1725 N N . THR A 1 216 ? -8.434 -4.158 -5.502 1.00 96.56 216 THR A N 1
ATOM 1726 C CA . THR A 1 216 ? -7.994 -3.648 -6.789 1.00 96.56 216 THR A CA 1
ATOM 1727 C C . THR A 1 216 ? -7.276 -2.315 -6.620 1.00 96.56 216 THR A C 1
ATOM 1729 O O . THR A 1 216 ? -7.613 -1.505 -5.759 1.00 96.56 216 THR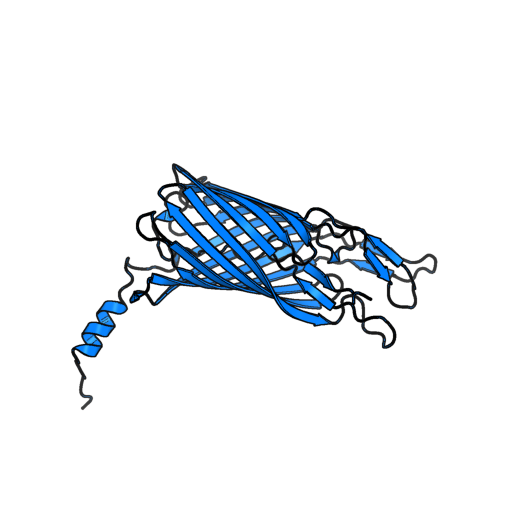 A O 1
ATOM 1732 N N . LEU A 1 217 ? -6.297 -2.072 -7.481 1.00 94.88 217 LEU A N 1
ATOM 1733 C CA . LEU A 1 217 ? -5.584 -0.815 -7.637 1.00 94.88 217 LEU A CA 1
ATOM 1734 C C . LEU A 1 217 ? -5.613 -0.447 -9.114 1.00 94.88 217 LEU A C 1
ATOM 1736 O O . LEU A 1 217 ? -5.293 -1.261 -9.980 1.00 94.88 217 LEU A O 1
ATOM 1740 N N . LEU A 1 218 ? -6.005 0.785 -9.394 1.00 94.25 218 LEU A N 1
ATOM 1741 C CA . LEU A 1 218 ? -6.027 1.375 -10.722 1.00 94.25 218 LEU A CA 1
ATOM 1742 C C . LEU A 1 218 ? -5.134 2.607 -10.710 1.00 94.25 218 LEU A C 1
ATOM 1744 O O . LEU A 1 218 ? -5.289 3.474 -9.856 1.00 94.25 218 LEU A O 1
ATOM 1748 N N . ARG A 1 219 ? -4.223 2.712 -11.672 1.00 92.38 219 ARG A N 1
ATOM 1749 C CA . ARG A 1 219 ? -3.380 3.893 -11.853 1.00 92.38 219 ARG A CA 1
ATOM 1750 C C . ARG A 1 219 ? -3.463 4.356 -13.298 1.00 92.38 219 ARG A C 1
ATOM 1752 O O . ARG A 1 219 ? -3.167 3.589 -14.210 1.00 92.38 219 ARG A O 1
ATOM 1759 N N . ALA A 1 220 ? -3.842 5.613 -13.496 1.00 92.62 220 ALA A N 1
ATOM 1760 C CA . ALA A 1 220 ? -4.061 6.206 -14.808 1.00 92.62 220 ALA A CA 1
ATOM 1761 C C . ALA A 1 220 ? -3.296 7.534 -14.962 1.00 92.62 220 ALA A C 1
ATOM 1763 O O . ALA A 1 220 ? -3.635 8.526 -14.309 1.00 92.62 220 ALA A O 1
ATOM 1764 N N . PRO A 1 221 ? -2.255 7.595 -15.810 1.00 91.25 221 PRO A N 1
ATOM 1765 C CA . PRO A 1 221 ? -1.540 8.833 -16.118 1.00 91.25 221 PRO A CA 1
ATOM 1766 C C . PRO A 1 221 ? -2.436 9.892 -16.773 1.00 91.25 221 PRO A C 1
ATOM 1768 O O . PRO A 1 221 ? -2.952 9.696 -17.869 1.00 91.25 221 PRO A O 1
ATOM 1771 N N . MET A 1 222 ? -2.573 11.059 -16.141 1.00 89.81 222 MET A N 1
ATOM 1772 C CA . MET A 1 222 ? -3.346 12.186 -16.681 1.00 89.81 222 MET A CA 1
ATOM 1773 C C . MET A 1 222 ? -2.462 13.059 -17.578 1.00 89.81 222 MET A C 1
ATOM 1775 O O . MET A 1 222 ? -2.778 13.356 -18.732 1.00 89.81 222 MET A O 1
ATOM 1779 N N . THR A 1 223 ? -1.292 13.437 -17.065 1.00 89.75 223 THR A N 1
ATOM 1780 C CA . THR A 1 223 ? -0.314 14.281 -17.763 1.00 89.75 223 THR A CA 1
ATOM 1781 C C . THR A 1 223 ? 1.065 13.628 -17.731 1.00 89.75 223 THR A C 1
ATOM 1783 O O . THR A 1 223 ? 1.204 12.447 -17.425 1.00 89.75 223 THR A O 1
ATOM 1786 N N . ARG A 1 224 ? 2.125 14.365 -18.079 1.00 87.50 224 ARG A N 1
ATOM 1787 C CA . ARG A 1 224 ? 3.493 13.850 -17.922 1.00 87.50 224 ARG A CA 1
ATOM 1788 C C . ARG A 1 224 ? 3.894 13.750 -16.447 1.00 87.50 224 ARG A C 1
ATOM 1790 O O . ARG A 1 224 ? 4.666 12.860 -16.105 1.00 87.50 224 ARG A O 1
ATOM 1797 N N . SER A 1 225 ? 3.357 14.607 -15.582 1.00 89.81 225 SER A N 1
ATOM 1798 C CA . SER A 1 225 ? 3.767 14.707 -14.173 1.00 89.81 225 SER A CA 1
ATOM 1799 C C . SER A 1 225 ? 2.680 14.310 -13.184 1.00 89.81 225 SER A C 1
ATOM 1801 O O . SER A 1 225 ? 2.976 14.233 -12.002 1.00 89.81 225 SER A O 1
ATOM 1803 N N . LEU A 1 226 ? 1.450 14.054 -13.635 1.00 92.19 226 LEU A N 1
ATOM 1804 C CA . LEU A 1 226 ? 0.321 13.706 -12.771 1.00 92.19 226 LEU A CA 1
ATOM 1805 C C . LEU A 1 226 ? -0.326 12.396 -13.221 1.00 92.19 226 LEU A C 1
ATOM 1807 O O . LEU A 1 226 ? -0.619 12.244 -14.409 1.00 92.19 226 LEU A O 1
ATOM 1811 N N . ALA A 1 227 ? -0.586 11.493 -12.278 1.00 93.00 227 ALA A N 1
ATOM 1812 C CA . ALA A 1 227 ? -1.461 10.333 -12.448 1.00 93.00 227 ALA A CA 1
ATOM 1813 C C . ALA A 1 227 ? -2.581 10.354 -11.411 1.00 93.00 227 ALA A C 1
ATOM 1815 O O . ALA A 1 227 ? -2.413 10.905 -10.329 1.00 93.00 227 ALA A O 1
ATOM 1816 N N . MET A 1 228 ? -3.691 9.706 -11.732 1.00 94.50 228 MET A N 1
ATOM 1817 C CA . MET A 1 228 ? -4.722 9.358 -10.768 1.00 94.50 228 MET A CA 1
ATOM 1818 C C . MET A 1 228 ? -4.497 7.926 -10.292 1.00 94.50 228 MET A C 1
ATOM 1820 O O . MET A 1 228 ? -4.188 7.047 -11.099 1.00 94.50 228 MET A O 1
ATOM 1824 N N . GLU A 1 229 ? -4.659 7.694 -9.000 1.00 94.75 229 GLU A N 1
ATOM 1825 C CA . GLU A 1 229 ? -4.592 6.383 -8.370 1.00 94.75 229 GLU A CA 1
ATOM 1826 C C . GLU A 1 229 ? -5.880 6.127 -7.594 1.00 94.75 229 GLU A C 1
ATOM 1828 O O . GLU A 1 229 ? -6.331 6.984 -6.842 1.00 94.75 229 GLU A O 1
ATOM 1833 N N . GLY A 1 230 ? -6.479 4.959 -7.791 1.00 95.06 230 GLY A N 1
ATOM 1834 C CA . GLY A 1 230 ? -7.617 4.483 -7.021 1.00 95.06 230 GLY A CA 1
ATOM 1835 C C . GLY A 1 230 ? -7.288 3.135 -6.401 1.00 95.06 230 GLY A C 1
ATOM 1836 O O . GLY A 1 230 ? -6.812 2.242 -7.103 1.00 95.06 230 GLY A O 1
ATOM 1837 N N . THR A 1 231 ? -7.558 2.973 -5.111 1.00 95.25 231 THR A N 1
ATOM 1838 C CA . THR A 1 231 ? -7.401 1.699 -4.404 1.00 95.25 231 THR A CA 1
ATOM 1839 C C . THR A 1 231 ? -8.707 1.292 -3.744 1.00 95.25 231 THR A C 1
ATOM 1841 O O . THR A 1 231 ? -9.468 2.125 -3.251 1.00 95.25 231 THR A O 1
ATOM 1844 N N . PHE A 1 232 ? -8.969 -0.008 -3.752 1.00 95.88 232 PHE A N 1
ATOM 1845 C CA . PHE A 1 232 ? -10.095 -0.627 -3.077 1.00 95.88 232 PHE A CA 1
ATOM 1846 C C . PHE A 1 232 ? -9.627 -1.937 -2.454 1.00 95.88 232 PHE A C 1
ATOM 1848 O O . PHE A 1 232 ? -9.051 -2.775 -3.143 1.00 95.88 232 PHE A O 1
ATOM 1855 N N . THR A 1 233 ? -9.889 -2.129 -1.169 1.00 95.06 233 THR A N 1
ATOM 1856 C CA . THR A 1 233 ? -9.645 -3.387 -0.460 1.00 95.06 233 THR A CA 1
ATOM 1857 C C . THR A 1 233 ? -10.861 -3.714 0.383 1.00 95.06 233 THR A C 1
ATOM 1859 O O . THR A 1 233 ? -11.421 -2.829 1.024 1.00 95.06 233 THR A O 1
ATOM 1862 N N . TYR A 1 234 ? -11.265 -4.978 0.394 1.00 93.62 234 TYR A N 1
ATOM 1863 C CA . TYR A 1 234 ? -12.411 -5.463 1.146 1.00 93.62 234 TYR A CA 1
ATOM 1864 C C . TYR A 1 234 ? -12.113 -6.833 1.748 1.00 93.62 234 TYR A C 1
ATOM 1866 O O . TYR A 1 234 ? -11.785 -7.777 1.028 1.00 93.62 234 TYR A O 1
ATOM 1874 N N . VAL A 1 235 ? -12.256 -6.933 3.064 1.00 91.25 235 VAL A N 1
ATOM 1875 C CA . VAL A 1 235 ? -12.231 -8.182 3.823 1.00 91.25 235 VAL A CA 1
ATOM 1876 C C . VAL A 1 235 ? -13.672 -8.605 4.063 1.00 91.25 235 VAL A C 1
ATOM 1878 O O . VAL A 1 235 ? -14.478 -7.859 4.626 1.00 91.25 235 VAL A O 1
ATOM 1881 N N . ILE A 1 236 ? -13.996 -9.800 3.583 1.00 87.88 236 ILE A N 1
ATOM 1882 C CA . ILE A 1 236 ? -15.310 -10.416 3.698 1.00 87.88 236 ILE A CA 1
ATOM 1883 C C . ILE A 1 236 ? -15.556 -10.734 5.177 1.00 87.88 236 ILE A C 1
ATOM 1885 O O . ILE A 1 236 ? -14.726 -11.405 5.781 1.00 87.88 236 ILE A O 1
ATOM 1889 N N . PRO A 1 237 ? -16.679 -10.278 5.754 1.00 80.62 237 PRO A N 1
ATOM 1890 C CA . PRO A 1 237 ? -16.943 -10.437 7.172 1.00 80.62 237 PRO A CA 1
ATOM 1891 C C . PRO A 1 237 ? -17.023 -11.899 7.611 1.00 80.62 237 PRO A C 1
ATOM 1893 O O . PRO A 1 237 ? -17.812 -12.676 7.066 1.00 80.62 237 PRO A O 1
ATOM 1896 N N . GLY A 1 238 ? -16.256 -12.227 8.648 1.00 74.12 238 GLY A N 1
ATOM 1897 C CA . GLY A 1 238 ? -16.340 -13.489 9.372 1.00 74.12 238 GLY A CA 1
ATOM 1898 C C . GLY A 1 238 ? -17.491 -13.540 10.394 1.00 74.12 238 GLY A C 1
ATOM 1899 O O . GLY A 1 238 ? -18.305 -12.609 10.507 1.00 74.12 238 GLY A O 1
ATOM 1900 N N . PRO A 1 239 ? -17.588 -14.629 11.180 1.00 72.12 239 PRO A N 1
ATOM 1901 C CA . PRO A 1 239 ? -18.582 -14.758 12.244 1.00 72.12 239 PRO A CA 1
ATOM 1902 C C . PRO A 1 239 ? -18.463 -13.630 13.283 1.00 72.12 239 PRO A C 1
ATOM 1904 O O . PRO A 1 239 ? -17.381 -13.114 13.551 1.00 72.12 239 PRO A O 1
ATOM 1907 N N . SER A 1 240 ? -19.594 -13.231 13.877 1.00 73.25 240 SER A N 1
ATOM 1908 C CA . SER A 1 240 ? -19.610 -12.123 14.839 1.00 73.25 240 SER A CA 1
ATOM 1909 C C . SER A 1 240 ? -18.777 -12.430 16.082 1.00 73.25 240 SER A C 1
ATOM 1911 O O . SER A 1 240 ? -18.984 -13.457 16.728 1.00 73.25 240 SER A O 1
ATOM 1913 N N . GLN A 1 241 ? -17.925 -11.488 16.466 1.00 68.06 241 GLN A N 1
ATOM 1914 C CA . GLN A 1 241 ? -17.190 -11.502 17.719 1.00 68.06 241 GLN A CA 1
ATOM 1915 C C . GLN A 1 241 ? -17.868 -10.617 18.761 1.00 68.06 241 GLN A C 1
ATOM 1917 O O . GLN A 1 241 ? -18.644 -9.713 18.444 1.00 68.06 241 GLN A O 1
ATOM 1922 N N . THR A 1 242 ? -17.593 -10.918 20.026 1.00 66.94 242 THR A N 1
ATOM 1923 C CA . THR A 1 242 ? -18.188 -10.246 21.176 1.00 66.94 242 THR A CA 1
ATOM 1924 C C . THR A 1 242 ? -17.070 -9.663 22.032 1.00 66.94 242 THR A C 1
ATOM 1926 O O . THR A 1 242 ? -16.289 -10.412 22.609 1.00 66.94 242 THR A O 1
ATOM 1929 N N . VAL A 1 243 ? -16.983 -8.334 22.098 1.00 66.69 243 VAL A N 1
ATOM 1930 C CA . VAL A 1 243 ? -16.003 -7.611 22.920 1.00 66.69 243 VAL A CA 1
ATOM 1931 C C . VAL A 1 243 ? -16.690 -7.081 24.171 1.00 66.69 243 VAL A C 1
ATOM 1933 O O . VAL A 1 243 ? -17.738 -6.438 24.090 1.00 66.69 243 VAL A O 1
ATOM 1936 N N . VAL A 1 244 ? -16.083 -7.338 25.329 1.00 66.38 244 VAL A N 1
ATOM 1937 C CA . VAL A 1 244 ? -16.527 -6.811 26.624 1.00 66.38 244 VAL A CA 1
ATOM 1938 C C . VAL A 1 244 ? -15.779 -5.509 26.907 1.00 66.38 244 VAL A C 1
ATOM 1940 O O . VAL A 1 244 ? -14.549 -5.473 26.866 1.00 66.38 244 VAL A O 1
ATOM 1943 N N . LEU A 1 245 ? -16.520 -4.433 27.166 1.00 63.97 245 LEU A N 1
ATOM 1944 C CA . LEU A 1 245 ? -15.972 -3.125 27.518 1.00 63.97 245 LEU A CA 1
ATOM 1945 C C . LEU A 1 245 ? -15.482 -3.117 28.980 1.00 63.97 245 LEU A C 1
ATOM 1947 O O . LEU A 1 245 ? -16.126 -3.736 29.834 1.00 63.97 245 LEU A O 1
ATOM 1951 N N . PRO A 1 246 ? -14.391 -2.393 29.302 1.00 55.81 246 PRO A N 1
ATOM 1952 C CA . PRO A 1 246 ? -13.901 -2.291 30.674 1.00 55.81 246 PRO A CA 1
ATOM 1953 C C . PRO A 1 246 ? -14.933 -1.657 31.636 1.00 55.81 246 PRO A C 1
ATOM 1955 O O . PRO A 1 246 ? -15.775 -0.852 31.217 1.00 55.81 246 PRO A O 1
ATOM 1958 N N . PRO A 1 247 ? -14.876 -1.971 32.945 1.00 56.50 247 PRO A N 1
ATOM 1959 C CA . PRO A 1 247 ? -15.617 -1.241 33.980 1.00 56.50 247 PRO A CA 1
ATOM 1960 C C . PRO A 1 247 ? -15.285 0.270 33.974 1.00 56.50 247 PRO A C 1
ATOM 1962 O O . PRO A 1 247 ? -14.168 0.630 33.604 1.00 56.50 247 PRO A O 1
ATOM 1965 N N . PRO A 1 248 ? -16.215 1.166 34.378 1.00 45.66 248 PRO A N 1
ATOM 1966 C CA . PRO A 1 248 ? -17.431 0.903 35.152 1.00 45.66 248 PRO A CA 1
ATOM 1967 C C . PRO A 1 248 ? -18.697 0.671 34.302 1.00 45.66 248 PRO A C 1
ATOM 1969 O O . PRO A 1 248 ? -19.783 0.539 34.857 1.00 45.66 248 PRO A O 1
ATOM 1972 N N . GLY A 1 249 ? -18.573 0.596 32.970 1.00 55.62 249 GLY A N 1
ATOM 1973 C CA . GLY A 1 249 ? -19.709 0.498 32.041 1.00 55.62 249 GLY A CA 1
ATOM 1974 C C . GLY A 1 249 ? -20.141 -0.916 31.634 1.00 55.62 249 GLY A C 1
ATOM 1975 O O . GLY A 1 249 ? -21.251 -1.060 31.134 1.00 55.62 249 GLY A O 1
ATOM 1976 N N . GLY A 1 250 ? -19.300 -1.944 31.827 1.00 59.59 250 GLY A N 1
ATOM 1977 C CA . GLY A 1 250 ? -19.668 -3.372 31.744 1.00 59.59 250 GLY A CA 1
ATOM 1978 C C . GLY A 1 250 ? -20.488 -3.814 30.518 1.00 59.59 250 GLY A C 1
ATOM 1979 O O . GLY A 1 250 ? -21.291 -4.739 30.622 1.00 59.59 250 GLY A O 1
ATOM 1980 N N . GLY A 1 251 ? -20.339 -3.137 29.377 1.00 62.28 251 GLY A N 1
ATOM 1981 C CA . GLY A 1 251 ? -21.129 -3.378 28.170 1.00 62.28 251 GLY A CA 1
ATOM 1982 C C . GLY A 1 251 ? -20.528 -4.462 27.281 1.00 62.28 251 GLY A C 1
ATOM 1983 O O . GLY A 1 251 ? -19.325 -4.702 27.297 1.00 62.28 251 GLY A O 1
ATOM 1984 N N . THR A 1 252 ? -21.362 -5.108 26.473 1.00 66.19 252 THR A N 1
ATOM 1985 C CA . THR A 1 252 ? -20.923 -6.090 25.478 1.00 66.19 252 THR A CA 1
ATOM 1986 C C . THR A 1 252 ? -21.262 -5.583 24.079 1.00 66.19 252 THR A C 1
ATOM 1988 O O . THR A 1 252 ? -22.422 -5.281 23.806 1.00 66.19 252 THR A O 1
ATOM 1991 N N . ILE A 1 253 ? -20.272 -5.492 23.189 1.00 66.31 253 ILE A N 1
ATOM 1992 C CA . ILE A 1 253 ? -20.467 -5.130 21.780 1.00 66.31 253 ILE A CA 1
ATOM 1993 C C . ILE A 1 253 ? -20.270 -6.380 20.932 1.00 66.31 253 ILE A C 1
ATOM 1995 O O . ILE A 1 253 ? -19.196 -6.979 20.928 1.00 66.31 253 ILE A O 1
ATOM 1999 N N . ARG A 1 254 ? -21.311 -6.757 20.188 1.00 68.19 254 ARG A N 1
ATOM 2000 C CA . ARG A 1 254 ? -21.250 -7.827 19.194 1.00 68.19 254 ARG A CA 1
ATOM 2001 C C . ARG A 1 254 ? -21.137 -7.212 17.804 1.00 68.19 254 ARG A C 1
ATOM 2003 O O . ARG A 1 254 ? -22.045 -6.502 17.383 1.00 68.19 254 ARG A O 1
ATOM 2010 N N . TYR A 1 255 ? -20.055 -7.502 17.092 1.00 69.94 255 TYR A N 1
ATOM 2011 C CA . TYR A 1 255 ? -19.819 -7.001 15.737 1.00 69.94 255 TYR A CA 1
ATOM 2012 C C . TYR A 1 255 ? -19.223 -8.101 14.855 1.00 69.94 255 TYR A C 1
ATOM 2014 O O . TYR A 1 255 ? -18.664 -9.071 15.354 1.00 69.94 255 TYR A O 1
ATOM 2022 N N . SER A 1 256 ? -19.386 -7.995 13.539 1.00 70.88 256 SER A N 1
ATOM 2023 C CA . SER A 1 256 ? -18.698 -8.869 12.582 1.00 70.88 256 SER A CA 1
ATOM 2024 C C . SER A 1 256 ? -17.429 -8.172 12.106 1.00 70.88 256 SER A C 1
ATOM 2026 O O . SER A 1 256 ? -17.460 -6.974 11.813 1.00 70.88 256 SER A O 1
ATOM 2028 N N . GLU A 1 257 ? -16.311 -8.898 12.084 1.00 70.12 257 GLU A N 1
ATOM 2029 C CA . GLU A 1 257 ? -15.024 -8.373 11.632 1.00 70.12 257 GLU A CA 1
ATOM 2030 C C . GLU A 1 257 ? -15.071 -8.109 10.128 1.00 70.12 257 GLU A C 1
ATOM 2032 O O . GLU A 1 257 ? -14.787 -8.973 9.310 1.00 70.12 257 GLU A O 1
ATOM 2037 N N . GLN A 1 258 ? -15.461 -6.892 9.766 1.00 79.75 258 GLN A N 1
ATOM 2038 C CA . GLN A 1 258 ? -15.404 -6.381 8.407 1.00 79.75 258 GLN A CA 1
ATOM 2039 C C . GLN A 1 258 ? -14.326 -5.305 8.336 1.00 79.75 258 GLN A C 1
ATOM 2041 O O . GLN A 1 258 ? -14.253 -4.428 9.205 1.00 79.75 258 GLN A O 1
ATOM 2046 N N . ALA A 1 259 ? -13.532 -5.337 7.270 1.00 87.62 259 ALA A N 1
ATOM 2047 C CA . ALA A 1 259 ? -12.614 -4.257 6.957 1.00 87.62 259 ALA A CA 1
ATOM 2048 C C . ALA A 1 259 ? -12.729 -3.858 5.491 1.00 87.62 259 ALA A C 1
ATOM 2050 O O . ALA A 1 259 ? -12.874 -4.701 4.609 1.00 87.62 259 ALA A O 1
ATOM 2051 N N . TRP A 1 260 ? -12.671 -2.562 5.223 1.00 91.88 260 TRP A N 1
ATOM 2052 C CA . TRP A 1 260 ? -12.661 -2.038 3.868 1.00 91.88 260 TRP A CA 1
ATOM 2053 C C . TRP A 1 260 ? -11.843 -0.759 3.796 1.00 91.88 260 TRP A C 1
ATOM 2055 O O . TRP A 1 260 ? -11.751 -0.005 4.761 1.00 91.88 260 TRP A O 1
ATOM 2065 N N . ASN A 1 261 ? -11.247 -0.509 2.639 1.00 93.75 261 ASN A N 1
ATOM 2066 C CA . ASN A 1 261 ? -10.511 0.705 2.337 1.00 93.75 261 ASN A CA 1
ATOM 2067 C C . ASN A 1 261 ? -10.820 1.121 0.901 1.00 93.75 261 ASN A C 1
ATOM 2069 O O . ASN A 1 261 ? -10.778 0.294 -0.006 1.00 93.75 261 ASN A O 1
ATOM 2073 N N . VAL A 1 262 ? -11.119 2.399 0.709 1.00 94.81 262 VAL A N 1
ATOM 2074 C CA . VAL A 1 262 ? -11.281 3.036 -0.594 1.00 94.81 262 VAL A CA 1
ATOM 2075 C C . VAL A 1 262 ? -10.469 4.316 -0.575 1.00 94.81 262 VAL A C 1
ATOM 2077 O O . VAL A 1 262 ? -10.689 5.163 0.289 1.00 94.81 262 VAL A O 1
ATOM 2080 N N . SER A 1 263 ? -9.552 4.492 -1.519 1.00 94.38 263 SER A N 1
ATOM 2081 C CA . SER A 1 263 ? -8.825 5.753 -1.650 1.00 94.38 263 SER A CA 1
ATOM 2082 C C . SER A 1 263 ? -8.730 6.206 -3.096 1.00 94.38 263 SER A C 1
ATOM 2084 O O . SER A 1 263 ? -8.707 5.389 -4.018 1.00 94.38 263 SER A O 1
ATOM 2086 N N . VAL A 1 264 ? -8.712 7.524 -3.285 1.00 96.31 264 VAL A N 1
ATOM 2087 C CA . VAL A 1 264 ? -8.503 8.164 -4.584 1.00 96.31 264 VAL A CA 1
ATOM 2088 C C . VAL A 1 264 ? -7.486 9.276 -4.397 1.00 96.31 264 VAL A C 1
ATOM 2090 O O . VAL A 1 264 ? -7.733 10.231 -3.659 1.00 96.31 264 VAL A O 1
ATOM 2093 N N . ASN A 1 265 ? -6.353 9.151 -5.082 1.00 95.75 265 ASN A N 1
ATOM 2094 C CA . ASN A 1 265 ? -5.187 9.995 -4.885 1.00 95.75 265 ASN A CA 1
ATOM 2095 C C . ASN A 1 265 ? -4.684 10.582 -6.207 1.00 95.75 265 ASN A C 1
ATOM 2097 O O . ASN A 1 265 ? -4.709 9.939 -7.260 1.00 95.75 265 ASN A O 1
ATOM 2101 N N . LEU A 1 266 ? -4.194 11.820 -6.146 1.00 95.50 266 LEU A N 1
ATOM 2102 C CA . LEU A 1 266 ? -3.471 12.462 -7.236 1.00 95.50 266 LEU A CA 1
ATOM 2103 C C . LEU A 1 266 ? -1.973 12.284 -6.993 1.00 95.50 266 LEU A C 1
ATOM 2105 O O . LEU A 1 266 ? -1.444 12.762 -5.991 1.00 95.50 266 LEU A O 1
ATOM 2109 N N . VAL A 1 267 ? -1.279 11.601 -7.898 1.00 93.81 267 VAL A N 1
ATOM 2110 C CA . VAL A 1 267 ? 0.143 11.257 -7.771 1.00 93.81 267 VAL A CA 1
ATOM 2111 C C . VAL A 1 267 ? 0.988 12.178 -8.642 1.00 93.81 267 VAL A C 1
ATOM 2113 O O . VAL A 1 267 ? 0.823 12.236 -9.861 1.00 93.81 267 VAL A O 1
ATOM 2116 N N . TYR A 1 268 ? 1.934 12.868 -8.020 1.00 92.81 268 TYR A N 1
ATOM 2117 C CA . TYR A 1 268 ? 2.904 13.750 -8.643 1.00 92.81 268 TYR A CA 1
ATOM 2118 C C . TYR A 1 268 ? 4.255 13.060 -8.889 1.00 92.81 268 TYR A C 1
ATOM 2120 O O . TYR A 1 268 ? 4.860 12.462 -7.996 1.00 92.81 268 TYR A O 1
ATOM 2128 N N . TYR A 1 269 ? 4.752 13.215 -10.117 1.00 90.62 269 TYR A N 1
ATOM 2129 C CA . TYR A 1 269 ? 6.024 12.702 -10.619 1.00 90.62 269 TYR A CA 1
ATOM 2130 C C . TYR A 1 269 ? 6.922 13.873 -11.052 1.00 90.62 269 TYR A C 1
ATOM 2132 O O . TYR A 1 269 ? 6.761 14.376 -12.172 1.00 90.62 269 TYR A O 1
ATOM 2140 N N . PRO A 1 270 ? 7.916 14.287 -10.245 1.00 86.06 270 PRO A N 1
ATOM 2141 C CA . PRO A 1 270 ? 8.748 15.450 -10.563 1.00 86.06 270 PRO A CA 1
ATOM 2142 C C . PRO A 1 270 ? 9.589 15.280 -11.837 1.00 86.06 270 PRO A C 1
ATOM 2144 O O . PRO A 1 270 ? 9.924 16.258 -12.495 1.00 86.06 270 PRO A O 1
ATOM 2147 N N . ALA A 1 271 ? 9.899 14.046 -12.245 1.00 83.88 271 ALA A N 1
ATOM 2148 C CA . ALA A 1 271 ? 10.627 13.768 -13.485 1.00 83.88 271 ALA A CA 1
ATOM 2149 C C . ALA A 1 271 ? 9.762 13.727 -14.761 1.00 83.88 271 ALA A C 1
ATOM 2151 O O . ALA A 1 271 ? 10.261 13.264 -15.790 1.00 83.88 271 ALA A O 1
ATOM 2152 N N . CYS A 1 272 ? 8.488 14.137 -14.723 1.00 80.12 272 CYS A N 1
ATOM 2153 C CA . CYS A 1 272 ? 7.572 14.037 -15.871 1.00 80.12 272 CYS A CA 1
ATOM 2154 C C . CYS A 1 272 ? 7.445 12.590 -16.401 1.00 80.12 272 CYS A C 1
ATOM 2156 O O . CYS A 1 272 ? 7.398 12.345 -17.612 1.00 80.12 272 CYS A O 1
ATOM 2158 N N . ARG A 1 273 ? 7.441 11.615 -15.481 1.00 76.94 273 ARG A N 1
ATOM 2159 C CA . ARG A 1 273 ? 7.509 10.172 -15.773 1.00 76.94 273 ARG A CA 1
ATOM 2160 C C . ARG A 1 273 ? 6.204 9.415 -15.595 1.00 76.94 273 ARG A C 1
ATOM 2162 O O . ARG A 1 273 ? 6.222 8.198 -15.730 1.00 76.94 273 ARG A O 1
ATOM 2169 N N . SER A 1 274 ? 5.085 10.099 -15.388 1.00 74.62 274 SER A N 1
ATOM 2170 C CA . SER A 1 274 ? 3.784 9.453 -15.199 1.00 74.62 274 SER A CA 1
ATOM 2171 C C . SER A 1 274 ? 3.473 8.438 -16.320 1.00 74.62 274 SER A C 1
ATOM 2173 O O . SER A 1 274 ? 3.167 7.288 -16.034 1.00 74.62 274 SER A O 1
ATOM 2175 N N . ARG A 1 275 ? 3.739 8.792 -17.590 1.00 76.69 275 ARG A N 1
ATOM 2176 C CA . ARG A 1 275 ? 3.548 7.913 -18.772 1.00 76.69 275 ARG A CA 1
ATOM 2177 C C . ARG A 1 275 ? 4.714 6.971 -19.110 1.00 76.69 275 ARG A C 1
ATOM 2179 O O . ARG A 1 275 ? 4.654 6.223 -20.078 1.00 76.69 275 ARG A O 1
ATOM 2186 N N . ARG A 1 276 ? 5.830 7.049 -18.377 1.00 67.88 276 ARG A N 1
ATOM 2187 C CA . ARG A 1 276 ? 7.060 6.255 -18.613 1.00 67.88 276 ARG A CA 1
ATOM 2188 C C . ARG A 1 276 ? 7.564 5.579 -17.337 1.00 67.88 276 ARG A C 1
ATOM 2190 O O . ARG A 1 276 ? 8.749 5.261 -17.231 1.00 67.88 276 ARG A O 1
ATOM 2197 N N . SER A 1 277 ? 6.668 5.383 -16.370 1.00 59.28 277 SER A N 1
ATOM 2198 C CA . SER A 1 277 ? 6.985 4.911 -15.017 1.00 59.28 277 SER A CA 1
ATOM 2199 C C . SER A 1 277 ? 7.735 3.568 -15.026 1.00 59.28 277 SER A C 1
ATOM 2201 O O . SER A 1 277 ? 8.624 3.343 -14.213 1.00 59.28 277 SER A O 1
ATOM 2203 N N . LEU A 1 278 ? 7.483 2.727 -16.034 1.00 60.72 278 LEU A N 1
ATOM 2204 C CA . LEU A 1 278 ? 8.069 1.392 -16.208 1.00 60.72 278 LEU A CA 1
ATOM 2205 C C . LEU A 1 278 ? 9.559 1.377 -16.589 1.00 60.72 278 LEU A C 1
ATOM 2207 O O . LEU A 1 278 ? 10.207 0.344 -16.476 1.00 60.72 278 LEU A O 1
ATOM 2211 N N . ALA A 1 279 ? 10.123 2.501 -17.036 1.00 64.44 279 ALA A N 1
ATOM 2212 C CA . ALA A 1 279 ? 11.480 2.534 -17.587 1.00 64.44 279 ALA A CA 1
ATOM 2213 C C . ALA A 1 279 ? 12.596 2.596 -16.526 1.00 64.44 279 ALA A C 1
ATOM 2215 O O . ALA A 1 279 ? 13.772 2.663 -16.886 1.00 64.44 279 ALA A O 1
ATOM 2216 N N . SER A 1 280 ? 12.260 2.667 -15.233 1.00 74.50 280 SER A N 1
ATOM 2217 C CA . SER A 1 280 ? 13.255 2.741 -14.157 1.00 74.50 280 SER A CA 1
ATOM 2218 C C . SER A 1 280 ? 13.289 1.436 -13.356 1.00 74.50 280 SER A C 1
ATOM 2220 O O . SER A 1 280 ? 12.280 1.108 -12.727 1.00 74.50 280 SER A O 1
ATOM 2222 N N . PRO A 1 281 ? 14.425 0.709 -13.318 1.00 76.50 281 PRO A N 1
ATOM 2223 C CA . PRO A 1 281 ? 14.555 -0.498 -12.497 1.00 76.50 281 PRO A CA 1
ATOM 2224 C C . PRO A 1 281 ? 14.564 -0.180 -10.996 1.00 76.50 281 PRO A C 1
ATOM 2226 O O . PRO A 1 281 ? 14.306 -1.056 -10.181 1.00 76.50 281 PRO A O 1
ATOM 2229 N N . TYR A 1 282 ? 14.816 1.079 -10.628 1.00 84.00 282 TYR A N 1
ATOM 2230 C CA . TYR A 1 282 ? 14.816 1.534 -9.241 1.00 84.00 282 TYR A CA 1
ATOM 2231 C C . TYR A 1 282 ? 13.518 2.209 -8.830 1.00 84.00 282 TYR A C 1
ATOM 2233 O O . TYR A 1 282 ? 13.516 2.827 -7.784 1.00 84.00 282 TYR A O 1
ATOM 2241 N N . ARG A 1 283 ? 12.428 2.120 -9.603 1.00 86.00 283 ARG A N 1
ATOM 2242 C CA . ARG A 1 283 ? 11.129 2.638 -9.145 1.00 86.00 283 ARG A CA 1
ATOM 2243 C C . ARG A 1 283 ? 10.646 1.831 -7.924 1.00 86.00 283 ARG A C 1
ATOM 2245 O O . ARG A 1 283 ? 10.776 0.600 -7.977 1.00 86.00 283 ARG A O 1
ATOM 2252 N N . PRO A 1 284 ? 10.026 2.454 -6.898 1.00 88.69 284 PRO A N 1
ATOM 2253 C CA . PRO A 1 284 ? 9.560 1.730 -5.712 1.00 88.69 284 PRO A CA 1
ATOM 2254 C C . PRO A 1 284 ? 8.677 0.544 -6.107 1.00 88.69 284 PRO A C 1
ATOM 2256 O O . PRO A 1 284 ? 7.818 0.703 -6.979 1.00 88.69 284 PRO A O 1
ATOM 2259 N N . LEU A 1 285 ? 8.919 -0.648 -5.548 1.00 91.00 285 LEU A N 1
ATOM 2260 C CA . LEU A 1 285 ? 8.110 -1.844 -5.826 1.00 91.00 285 LEU A CA 1
ATOM 2261 C C . LEU A 1 285 ? 6.789 -1.810 -5.071 1.00 91.00 285 LEU A C 1
ATOM 2263 O O . LEU A 1 285 ? 5.750 -2.079 -5.669 1.00 91.00 285 LEU A O 1
ATOM 2267 N N . PHE A 1 286 ? 6.844 -1.447 -3.794 1.00 92.81 286 PHE A N 1
ATOM 2268 C CA . PHE A 1 286 ? 5.671 -1.395 -2.941 1.00 92.81 286 PHE A CA 1
ATOM 2269 C C . PHE A 1 286 ? 5.159 0.030 -2.832 1.00 92.81 286 PHE A C 1
ATOM 2271 O O . PHE A 1 286 ? 5.938 0.970 -2.639 1.00 92.81 286 PHE A O 1
ATOM 2278 N N . ASP A 1 287 ? 3.840 0.169 -2.872 1.00 92.62 287 ASP A N 1
ATOM 2279 C CA . ASP A 1 287 ? 3.180 1.383 -2.418 1.00 92.62 287 ASP A CA 1
ATOM 2280 C C . ASP A 1 287 ? 3.370 1.536 -0.902 1.00 92.62 287 ASP A C 1
ATOM 2282 O O . ASP A 1 287 ? 3.541 0.544 -0.178 1.00 92.62 287 ASP A O 1
ATOM 2286 N N . VAL A 1 288 ? 3.368 2.783 -0.427 1.00 93.50 288 VAL A N 1
ATOM 2287 C CA . VAL A 1 288 ? 3.432 3.074 1.012 1.00 93.50 288 VAL A CA 1
ATOM 2288 C C . VAL A 1 288 ? 2.212 2.467 1.682 1.00 93.50 288 VAL A C 1
ATOM 2290 O O . VAL A 1 288 ? 1.110 2.621 1.149 1.00 93.50 288 VAL A O 1
ATOM 2293 N N . ALA A 1 289 ? 2.419 1.806 2.818 1.00 93.38 289 ALA A N 1
ATOM 2294 C CA . ALA A 1 289 ? 1.352 1.154 3.552 1.00 93.38 289 ALA A CA 1
ATOM 2295 C C . ALA A 1 289 ? 0.194 2.101 3.869 1.00 93.38 289 ALA A C 1
ATOM 2297 O O . ALA A 1 289 ? 0.375 3.303 4.080 1.00 93.38 289 ALA A O 1
ATOM 2298 N N . ASP A 1 290 ? -1.000 1.524 3.891 1.00 92.88 290 ASP A N 1
ATOM 2299 C CA . ASP A 1 290 ? -2.237 2.196 4.239 1.00 92.88 290 ASP A CA 1
ATOM 2300 C C . ASP A 1 290 ? -3.212 1.257 4.934 1.00 92.88 290 ASP A C 1
ATOM 2302 O O . ASP A 1 290 ? -2.916 0.094 5.198 1.00 92.88 290 ASP A O 1
ATOM 2306 N N . ASN A 1 291 ? -4.405 1.763 5.211 1.00 90.62 291 ASN A N 1
ATOM 2307 C CA . ASN A 1 291 ? -5.452 1.030 5.906 1.00 90.62 291 ASN A CA 1
ATOM 2308 C C . ASN A 1 291 ? -6.008 -0.166 5.111 1.00 90.62 291 ASN A C 1
ATOM 2310 O O . ASN A 1 291 ? -6.768 -0.939 5.684 1.00 90.62 291 ASN A O 1
ATOM 2314 N N . GLY A 1 292 ? -5.672 -0.318 3.824 1.00 88.00 292 GLY A N 1
ATOM 2315 C CA . GLY A 1 292 ? -6.001 -1.489 3.010 1.00 88.00 292 GLY A CA 1
ATOM 2316 C C . GLY A 1 292 ? -4.887 -2.540 2.990 1.00 88.00 292 GLY A C 1
ATOM 2317 O O . GLY A 1 292 ? -5.177 -3.733 2.976 1.00 88.00 292 GLY A O 1
ATOM 2318 N N . SER A 1 293 ? -3.616 -2.130 3.033 1.00 89.94 293 SER A N 1
ATOM 2319 C CA . SER A 1 293 ? -2.473 -3.058 3.097 1.00 89.94 293 SER A CA 1
ATOM 2320 C C . SER A 1 293 ? -2.043 -3.431 4.519 1.00 89.94 293 SER A C 1
ATOM 2322 O O . SER A 1 293 ? -1.312 -4.400 4.698 1.00 89.94 293 SER A O 1
ATOM 2324 N N . MET A 1 294 ? -2.419 -2.622 5.509 1.00 91.25 294 MET A N 1
ATOM 2325 C CA . MET A 1 294 ? -2.124 -2.783 6.932 1.00 91.25 294 MET A CA 1
ATOM 2326 C C . MET A 1 294 ? -3.435 -2.691 7.714 1.00 91.25 294 MET A C 1
ATOM 2328 O O . MET A 1 294 ? -3.785 -1.667 8.309 1.00 91.25 294 MET A O 1
ATOM 2332 N N . ILE A 1 295 ? -4.208 -3.773 7.648 1.00 88.62 295 ILE A N 1
ATOM 2333 C CA . ILE A 1 295 ? -5.544 -3.825 8.236 1.00 88.62 295 ILE A CA 1
ATOM 2334 C C . ILE A 1 295 ? -5.411 -4.094 9.728 1.00 88.62 295 ILE A C 1
ATOM 2336 O O . ILE A 1 295 ? -4.844 -5.101 10.147 1.00 88.62 295 ILE A O 1
ATOM 2340 N N . ARG A 1 296 ? -5.939 -3.184 10.544 1.00 86.75 296 ARG A N 1
ATOM 2341 C CA . ARG A 1 296 ? -5.901 -3.311 12.001 1.00 86.75 296 ARG A CA 1
ATOM 2342 C C . ARG A 1 296 ? -6.870 -4.384 12.481 1.00 86.75 296 ARG A C 1
ATOM 2344 O O . ARG A 1 296 ? -8.026 -4.384 12.060 1.00 86.75 296 ARG A O 1
ATOM 2351 N N . SER A 1 297 ? -6.397 -5.212 13.410 1.00 80.94 297 SER A N 1
ATOM 2352 C CA . SER A 1 297 ? -7.192 -6.203 14.128 1.00 80.94 297 SER A CA 1
ATOM 2353 C C . SER A 1 297 ? -7.189 -5.968 15.638 1.00 80.94 297 SER A C 1
ATOM 2355 O O . SER A 1 297 ? -6.261 -5.360 16.182 1.00 80.94 297 SER A O 1
ATOM 2357 N N . ILE A 1 298 ? -8.226 -6.461 16.313 1.00 73.44 298 ILE A N 1
ATOM 2358 C CA . ILE A 1 298 ? -8.252 -6.615 17.767 1.00 73.44 298 ILE A CA 1
ATOM 2359 C C . ILE A 1 298 ? -8.010 -8.097 18.042 1.00 73.44 298 ILE A C 1
ATOM 2361 O O . ILE A 1 298 ? -8.838 -8.933 17.695 1.00 73.44 298 ILE A O 1
ATOM 2365 N N . SER A 1 299 ? -6.891 -8.431 18.675 1.00 65.00 299 SER A N 1
ATOM 2366 C CA . SER A 1 299 ? -6.666 -9.791 19.150 1.00 65.00 299 SER A CA 1
ATOM 2367 C C . SER A 1 299 ? -7.416 -9.976 20.468 1.00 65.00 299 SER A C 1
ATOM 2369 O O . SER A 1 299 ? -7.046 -9.425 21.508 1.00 65.00 299 SER A O 1
ATOM 2371 N N . ILE A 1 300 ? -8.509 -10.736 20.402 1.00 56.41 300 ILE A N 1
ATOM 2372 C CA . ILE A 1 300 ? -9.210 -11.262 21.572 1.00 56.41 300 ILE A CA 1
ATOM 2373 C C . ILE A 1 300 ? -8.566 -12.617 21.895 1.00 56.41 300 ILE A C 1
ATOM 2375 O O . ILE A 1 300 ? -8.456 -13.444 20.984 1.00 56.41 300 ILE A O 1
ATOM 2379 N N . PRO A 1 301 ? -8.154 -12.891 23.148 1.00 41.53 301 PRO A N 1
ATOM 2380 C CA . PRO A 1 301 ? -7.740 -14.233 23.538 1.00 41.53 301 PRO A CA 1
ATOM 2381 C C . PRO A 1 301 ? -8.851 -15.220 23.167 1.00 41.53 301 PRO A C 1
ATOM 2383 O O . PRO A 1 301 ? -9.961 -15.138 23.697 1.00 41.53 301 PRO A O 1
ATOM 2386 N N . LYS A 1 302 ? -8.583 -16.115 22.209 1.00 35.34 302 LYS A N 1
ATOM 2387 C CA . LYS A 1 302 ? -9.504 -17.216 21.917 1.00 35.34 302 LYS A CA 1
ATOM 2388 C C . LYS A 1 302 ? -9.535 -18.130 23.154 1.00 35.34 302 LYS A C 1
ATOM 2390 O O . LYS A 1 302 ? -8.462 -18.374 23.709 1.00 35.34 302 LYS A O 1
ATOM 2395 N N . PRO A 1 303 ? -10.723 -18.563 23.614 1.00 34.00 303 PRO A N 1
ATOM 2396 C CA . PRO A 1 303 ? -10.842 -19.481 24.746 1.00 34.00 303 PRO A CA 1
ATOM 2397 C C . PRO A 1 303 ? -10.146 -20.819 24.482 1.00 34.00 303 PRO A C 1
ATOM 2399 O O . PRO A 1 303 ? -10.063 -21.223 23.297 1.00 34.00 303 PRO A O 1
#

pLDDT: mean 79.72, std 16.39, range [33.56, 97.12]

Secondary structure (DSSP, 8-state):
-------HHHHHHHHHTS-SS---GGGSEEEEEEEEEEE-GGGTTT--EEEEEEEEEEEEEEEGGGTEEEEEEEEEEEE--S-EEEE-TTS-EEEEE--EEEEEEEEEEEE--GGGEEEEEEEEEEEEEEESSSEEEEEEEEEEEEEEETTEEEEEEEEEEEE-EE-SS---TTS--PEEEE--EEEEEEEEEEGGGEEEEEEEEEETTS-EEEEEEEEEE-SSSEEEEEEEEEEPP-SEEEEEPPTTS--EEEEE--EEEEEEEEEE-TTS-GGGGGG-TTS-SSPPP-TTTS-EEEE----

Foldseek 3Di:
DDDDPPDPVVVVVVVFPCAPDNDDFLQQKKKKKWKKWKDFCLVLPPDIKIWMKIKIKTKDDPGRNVQKIKIKMKMKTKIDQDWDFDADPVRHTQAIWHIKIKMKIKIWMWFDDPPQFFKIKIKIKMWMFIDTQHTWIWIKMKIWIWTGHHQKIKTKIKIDTDDKDWDPADDDPPFATWIKIWKTDTKIKMKGADALRWIKIWIWDAIPVRWIKIWMKTWADPFLFKIKIKIKIWTHWDAWDWDFHDPPVRDIRIDTGIIMMIIIMIMTRSVSCSRPSPVDRTHDPDDTDDCRRGRMDTDDPDD

Radius of gyration: 22.23 Å; chains: 1; bounding box: 81×35×60 Å

Sequence (303 aa):
MWEYHDGRICAYLRRFGRPYYGWRWYRDFTASAGITSFQNSTNLGLHGNYGTNEYANWSMPFWNAFGIGWQLGVRGVQANFQSTELKNASGDTLLKQNARNQFFLTTGFFTRAFEGRGLQGGVVYDYLRDNWYDDVDVSQVRGELSYVWGYHEVGFWGAANVADTNGIFGSTSTAPTNSASTLDLYTAFYRMQFGDANEWKVWGGATGSSDGIIGTLLRAPMTRSLAMEGTFTYVIPGPSQTVVLPPPGGGTIRYSEQAWNVSVNLVYYPACRSRRSLASPYRPLFDVADNGSMIRSISIPKP